Protein AF-A0A2K9ALR3-F1 (afdb_monomer_lite)

pLDDT: mean 82.79, std 13.97, range [36.41, 98.12]

Sequence (341 aa):
MILDNLVITRMIIHEVFQIPDNGVKKSPVLSNQLVPLNEKIQKELSTRIVDVIRKAIEIKKDDEIEGSYNHILEIKDLDDNQFIEKSKIIVSLLADAQNTRIIKDSAIFVMSGEVGFENQKFSCLIKAEFDNSFQPVTENDSNEIIGLEAVVSFLGKEQKLYKLVVFTPSNNAYKSYLFDSNLSFRNTASAAKYFYKDFLGSEFSNQGGVAIQNFNNLTQIFIDSMFDDYIDKIRYLSILLGYIRGTNNTLSIHDFSIQAFDNPETSQEYINFMLENDFFEESVPKDSEIASKIQIKPKLKFNSGISISGNINDISSNLISISKDDCITTLKIRGDIEVLK

Secondary structure (DSSP, 8-state):
-TTTT-EEEEEEEEEE-PPPTT--PPPPB---SPPP--HHHHHHHHHHHHHHHTT-EEEEE-TTS--SHHHHHHGGGS-HHHHHHHHHHHHHHHHHH---TTSPPEEEEEEEEEETTTTEEEEEEEEEEPPTT--PPPTTS-HHHHHHHHHHHHTSTT----EEEEEEEETTEEEEEEEEGGGGSSS-HHHHHIIIIIIT-EEES-HHHHHHHHHHHHHHHHHHHH-SSHHHHHHHHHHHHHHHHSS-SEE-HHHHHHHH-SSHHHHHHHHHHHHHTT--SS-EE--HHHHHH-----EEE-TTS-EEE--HHHHHTTTEEEEEETTEEEEEE-S------

Radius of gyration: 23.48 Å; chains: 1; bounding box: 61×49×66 Å

Foldseek 3Di:
DQFAPPFWDWKDKKKAAFQDPVRDGDDIGADPDTADDDPVLRVLVSVQCVVQLVVWFWKDAQPVADACQVLQFCLQVDDPNVNSVSVSVLVRLLSVLPRDNVDHMWMKMWTWWAGDPVRFIKIKIFTWHDDPPDDQDDPPDPSHVNSVVNSVRCSPPPTDRAKMWMWGDDDNRIIIIIDGPCLQDDAPPPVVCSVAPRHNNMDGPCPQLSLLNLQLRLQLVLLVVPDPDVLSSLQLNVLSLCVLQDPDQWDALQVSLVSRDPDPVSSVVSLVSCVNRVRDNDIGGHDNVSSVVDFDWDWDADPVRDIDIDTSVCVVDPQWDWDDDPNDIDIDGPDDDDDDD

Structure (mmCIF, N/CA/C/O backbone):
data_AF-A0A2K9ALR3-F1
#
_entry.id   AF-A0A2K9ALR3-F1
#
loop_
_atom_site.group_PDB
_atom_site.id
_atom_site.type_symbol
_atom_site.label_atom_id
_atom_site.label_alt_id
_atom_site.label_comp_id
_atom_site.label_asym_id
_atom_site.label_entity_id
_atom_site.label_seq_id
_atom_site.pdbx_PDB_ins_code
_atom_site.Cartn_x
_atom_site.Cartn_y
_atom_site.Cartn_z
_atom_site.occupancy
_atom_site.B_iso_or_equiv
_atom_site.auth_seq_id
_atom_site.auth_comp_id
_atom_site.auth_asym_id
_atom_site.auth_atom_id
_atom_site.pdbx_PDB_model_num
ATOM 1 N N . MET A 1 1 ? 8.732 -10.185 14.181 1.00 58.44 1 MET A N 1
ATOM 2 C CA . MET A 1 1 ? 7.893 -9.767 13.036 1.00 58.44 1 MET A CA 1
ATOM 3 C C . MET A 1 1 ? 6.918 -8.700 13.528 1.00 58.44 1 MET A C 1
ATOM 5 O O . MET A 1 1 ? 6.631 -8.680 14.715 1.00 58.44 1 MET A O 1
ATOM 9 N N . ILE A 1 2 ? 6.434 -7.804 12.660 1.00 68.19 2 ILE A N 1
ATOM 10 C CA . ILE A 1 2 ? 5.616 -6.630 13.051 1.00 68.19 2 ILE A CA 1
ATOM 11 C C . ILE A 1 2 ? 4.328 -7.019 13.815 1.00 68.19 2 ILE A C 1
ATOM 13 O O . ILE A 1 2 ? 3.886 -6.268 14.675 1.00 68.19 2 ILE A O 1
ATOM 17 N N . LEU A 1 3 ? 3.753 -8.197 13.533 1.00 80.25 3 LEU A N 1
ATOM 18 C CA . LEU A 1 3 ? 2.502 -8.699 14.124 1.00 80.25 3 LEU A CA 1
ATOM 19 C C . LEU A 1 3 ? 2.626 -10.164 14.586 1.00 80.25 3 LEU A C 1
ATOM 21 O O . LEU A 1 3 ? 1.785 -10.999 14.253 1.00 80.25 3 LEU A O 1
ATOM 25 N N . ASP A 1 4 ? 3.698 -10.511 15.301 1.00 83.19 4 ASP A N 1
ATOM 26 C CA . ASP A 1 4 ? 3.793 -11.848 15.912 1.00 83.19 4 ASP A CA 1
ATOM 27 C C . ASP A 1 4 ? 2.709 -12.030 16.986 1.00 83.19 4 ASP A C 1
ATOM 29 O O . ASP A 1 4 ? 2.398 -11.088 17.708 1.00 83.19 4 ASP A O 1
ATOM 33 N N . ASN A 1 5 ? 2.148 -13.239 17.109 1.00 87.81 5 ASN A N 1
ATOM 34 C CA . ASN A 1 5 ? 1.112 -13.586 18.099 1.00 87.81 5 ASN A CA 1
ATOM 35 C C . ASN A 1 5 ? -0.112 -12.644 18.100 1.00 87.81 5 ASN A C 1
ATOM 37 O O . ASN A 1 5 ? -0.618 -12.276 19.154 1.00 87.81 5 ASN A O 1
ATOM 41 N N . LEU A 1 6 ? -0.583 -12.246 16.915 1.00 91.69 6 LEU A N 1
ATOM 42 C CA . LEU A 1 6 ? -1.734 -11.358 16.746 1.00 91.69 6 LEU A CA 1
ATOM 43 C C . LEU A 1 6 ? -3.043 -11.965 17.286 1.00 91.69 6 LEU A C 1
ATOM 45 O O . LEU A 1 6 ? -3.541 -12.964 16.754 1.00 91.69 6 LEU A O 1
ATOM 49 N N . VAL A 1 7 ? -3.643 -11.289 18.268 1.00 93.12 7 VAL A N 1
ATOM 50 C CA . VAL A 1 7 ? -4.947 -11.616 18.858 1.00 93.12 7 VAL A CA 1
ATOM 51 C C . VAL A 1 7 ? -5.876 -10.409 18.742 1.00 93.12 7 VAL A C 1
ATOM 53 O O . VAL A 1 7 ? -5.714 -9.419 19.442 1.00 93.12 7 VAL A O 1
ATOM 56 N N . ILE A 1 8 ? -6.887 -10.493 17.882 1.00 94.25 8 ILE A N 1
ATOM 57 C CA . ILE A 1 8 ? -7.990 -9.529 17.808 1.00 94.25 8 ILE A CA 1
ATOM 58 C C . ILE A 1 8 ? -8.922 -9.768 19.007 1.00 94.25 8 ILE A C 1
ATOM 60 O O . ILE A 1 8 ? -9.346 -10.898 19.239 1.00 94.25 8 ILE A O 1
ATOM 64 N N . THR A 1 9 ? -9.224 -8.731 19.785 1.00 94.44 9 THR A N 1
ATOM 65 C CA . THR A 1 9 ? -10.131 -8.835 20.944 1.00 94.44 9 THR A CA 1
ATOM 66 C C . THR A 1 9 ? -11.485 -8.204 20.665 1.00 94.44 9 THR A C 1
ATOM 68 O O . THR A 1 9 ? -12.494 -8.654 21.200 1.00 94.44 9 THR A O 1
ATOM 71 N N . ARG A 1 10 ? -11.522 -7.174 19.812 1.00 95.31 10 ARG A N 1
ATOM 72 C CA . ARG A 1 10 ? -12.746 -6.459 19.445 1.00 95.31 10 ARG A CA 1
ATOM 73 C C . ARG A 1 10 ? -12.747 -6.140 17.968 1.00 95.31 10 ARG A C 1
ATOM 75 O O . ARG A 1 10 ? -11.732 -5.711 17.418 1.00 95.31 10 ARG A O 1
ATOM 82 N N . MET A 1 11 ? -13.911 -6.305 17.358 1.00 93.44 11 MET A N 1
ATOM 83 C CA . MET A 1 11 ? -14.156 -5.984 15.964 1.00 93.44 11 MET A CA 1
ATOM 84 C C . MET A 1 11 ? -15.561 -5.421 15.811 1.00 93.44 11 MET A C 1
ATOM 86 O O . MET A 1 11 ? -16.503 -5.928 16.413 1.00 93.44 11 MET A O 1
ATOM 90 N N . ILE A 1 12 ? -15.700 -4.407 14.971 1.00 91.88 12 ILE A N 1
ATOM 91 C CA . ILE A 1 12 ? -16.983 -3.897 14.499 1.00 91.88 12 ILE A CA 1
ATOM 92 C C . ILE A 1 12 ? -16.912 -3.702 12.989 1.00 91.88 12 ILE A C 1
ATOM 94 O O . ILE A 1 12 ? -15.840 -3.438 12.438 1.00 91.88 12 ILE A O 1
ATOM 98 N N . ILE A 1 13 ? -18.051 -3.880 12.327 1.00 89.56 13 ILE A N 1
ATOM 99 C CA . ILE A 1 13 ? -18.169 -3.767 10.877 1.00 89.56 13 ILE A CA 1
ATOM 100 C C . ILE A 1 13 ? -19.195 -2.688 10.561 1.00 89.56 13 ILE A C 1
ATOM 102 O O . ILE A 1 13 ? -20.290 -2.677 11.118 1.00 89.56 13 ILE A O 1
ATOM 106 N N . HIS A 1 14 ? -18.814 -1.783 9.670 1.00 90.06 14 HIS A N 1
ATOM 107 C CA . HIS A 1 14 ? -19.673 -0.749 9.103 1.00 90.06 14 HIS A CA 1
ATOM 108 C C . HIS A 1 14 ? -19.680 -0.877 7.584 1.00 90.06 14 HIS A C 1
ATOM 110 O O . HIS A 1 14 ? -18.836 -1.572 7.015 1.00 90.06 14 HIS A O 1
ATOM 116 N N . GLU A 1 15 ? -20.575 -0.156 6.921 1.00 86.50 15 GLU A N 1
ATOM 117 C CA . GLU A 1 15 ? -20.639 -0.147 5.461 1.00 86.50 15 GLU A CA 1
ATOM 118 C C . GLU A 1 15 ? -20.574 1.272 4.918 1.00 86.50 15 GLU A C 1
ATOM 120 O O . GLU A 1 15 ? -21.218 2.191 5.430 1.00 86.50 15 GLU A O 1
ATOM 125 N N . VAL A 1 16 ? -19.804 1.432 3.847 1.00 87.75 16 VAL A N 1
ATOM 126 C CA . VAL A 1 16 ? -19.740 2.656 3.046 1.00 87.75 16 VAL A CA 1
ATOM 127 C C . VAL A 1 16 ? -20.144 2.330 1.614 1.00 87.75 16 VAL A C 1
ATOM 129 O O . VAL A 1 16 ? -19.854 1.242 1.115 1.00 87.75 16 VAL A O 1
ATOM 132 N N . PHE A 1 17 ? -20.799 3.278 0.949 1.00 85.62 17 PHE A N 1
ATOM 133 C CA . PHE A 1 17 ? -21.388 3.064 -0.371 1.00 85.62 17 PHE A CA 1
ATOM 134 C C . PHE A 1 17 ? -20.665 3.849 -1.463 1.00 85.62 17 PHE A C 1
ATOM 136 O O . PHE A 1 17 ? -20.157 4.952 -1.241 1.00 85.62 17 PHE A O 1
ATOM 143 N N . GLN A 1 18 ? -20.671 3.290 -2.666 1.00 86.56 18 GLN A N 1
ATOM 144 C CA . GLN A 1 18 ? -20.302 3.966 -3.894 1.00 86.56 18 GLN A CA 1
ATOM 145 C C . GLN A 1 18 ? -21.192 5.191 -4.108 1.00 86.56 18 GLN A C 1
ATOM 147 O O . GLN A 1 18 ? -22.398 5.171 -3.848 1.00 86.56 18 GLN A O 1
ATOM 152 N N . ILE A 1 19 ? -20.596 6.276 -4.610 1.00 84.88 19 ILE A N 1
ATOM 153 C CA . ILE A 1 19 ? -21.363 7.460 -5.001 1.00 84.88 19 ILE A CA 1
ATOM 154 C C . ILE A 1 19 ? -22.193 7.099 -6.246 1.00 84.88 19 ILE A C 1
ATOM 156 O O . ILE A 1 19 ? -21.591 6.779 -7.276 1.00 84.88 19 ILE A O 1
ATOM 160 N N . PRO A 1 20 ? -23.537 7.175 -6.196 1.00 81.31 20 PRO A N 1
ATOM 161 C CA . PRO A 1 20 ? -24.394 6.845 -7.331 1.00 81.31 20 PRO A CA 1
ATOM 162 C C . PRO A 1 20 ? -24.231 7.829 -8.500 1.00 81.31 20 PRO A C 1
ATOM 164 O O . PRO A 1 20 ? -23.662 8.915 -8.361 1.00 81.31 20 PRO A O 1
ATOM 167 N N . ASP A 1 21 ? -24.815 7.499 -9.655 1.00 81.75 21 ASP A N 1
ATOM 168 C CA . ASP A 1 21 ? -24.735 8.322 -10.875 1.00 81.75 21 ASP A CA 1
ATOM 169 C C . ASP A 1 21 ? -25.288 9.746 -10.712 1.00 81.75 21 ASP A C 1
ATOM 171 O O . ASP A 1 21 ? -24.847 10.678 -11.394 1.00 81.75 21 ASP A O 1
ATOM 175 N N . ASN A 1 22 ? -26.215 9.936 -9.772 1.00 83.12 22 ASN A N 1
ATOM 176 C CA . ASN A 1 22 ? -26.763 11.244 -9.419 1.00 83.12 22 ASN A CA 1
ATOM 177 C C . ASN A 1 22 ? -25.784 12.120 -8.608 1.00 83.12 22 ASN A C 1
ATOM 179 O O . ASN A 1 22 ? -26.071 13.290 -8.376 1.00 83.12 22 ASN A O 1
ATOM 183 N N . GLY A 1 23 ? -24.636 11.577 -8.185 1.00 80.38 23 GLY A N 1
ATOM 184 C CA . GLY A 1 23 ? -23.609 12.274 -7.412 1.00 80.38 23 GLY A CA 1
ATOM 185 C C . GLY A 1 23 ? -23.937 12.488 -5.931 1.00 80.38 23 GLY A C 1
ATOM 186 O O . GLY A 1 23 ? -23.128 13.086 -5.226 1.00 80.38 23 GLY A O 1
ATOM 187 N N . VAL A 1 24 ? -25.087 12.019 -5.443 1.00 84.12 24 VAL A N 1
ATOM 188 C CA . VAL A 1 24 ? -25.524 12.227 -4.057 1.00 84.12 24 VAL A CA 1
ATOM 189 C C . VAL A 1 24 ? -24.937 11.136 -3.168 1.00 84.12 24 VAL A C 1
ATOM 191 O O . VAL A 1 24 ? -25.301 9.969 -3.294 1.00 84.12 24 VAL A O 1
ATOM 194 N N . LYS A 1 25 ? -24.039 11.508 -2.249 1.00 85.00 25 LYS A N 1
ATOM 195 C CA . LYS A 1 25 ? -23.452 10.565 -1.286 1.00 85.00 25 LYS A CA 1
ATOM 196 C C . LYS A 1 25 ? -24.545 9.921 -0.426 1.00 85.00 25 LYS A C 1
ATOM 198 O O . LYS A 1 25 ? -25.390 10.616 0.135 1.00 85.00 25 LYS A O 1
ATOM 203 N N . LYS A 1 26 ? -24.501 8.594 -0.300 1.00 84.94 26 LYS A N 1
ATOM 204 C CA . LYS A 1 26 ? -25.341 7.836 0.632 1.00 84.94 26 LYS A CA 1
ATOM 205 C C . LYS A 1 26 ? -24.638 7.764 1.988 1.00 84.94 26 LYS A C 1
ATOM 207 O O . LYS A 1 26 ? -23.440 7.492 2.042 1.00 84.94 26 LYS A O 1
ATOM 212 N N . SER A 1 27 ? -25.376 8.002 3.071 1.00 86.25 27 SER A N 1
ATOM 213 C CA . SER A 1 27 ? -24.843 7.865 4.430 1.00 86.25 27 SER A CA 1
ATOM 214 C C . SER A 1 27 ? -24.374 6.429 4.698 1.00 86.25 27 SER A C 1
ATOM 216 O O . SER A 1 27 ? -25.022 5.491 4.223 1.00 86.25 27 SER A O 1
ATOM 218 N N . PRO A 1 28 ? -23.275 6.242 5.450 1.00 89.69 28 PRO A N 1
ATOM 219 C CA . PRO A 1 28 ? -22.798 4.913 5.813 1.00 89.69 28 PRO A CA 1
ATOM 220 C C . PRO A 1 28 ? -23.796 4.183 6.721 1.00 89.69 28 PRO A C 1
ATOM 222 O O . PRO A 1 28 ? -24.519 4.815 7.495 1.00 89.69 28 PRO A O 1
ATOM 225 N N . VAL A 1 29 ? -23.801 2.848 6.670 1.00 87.75 29 VAL A N 1
ATOM 226 C CA . VAL A 1 29 ? -24.498 2.024 7.671 1.00 87.75 29 VAL A CA 1
ATOM 227 C C . VAL A 1 29 ? -23.560 1.826 8.851 1.00 87.75 29 VAL A C 1
ATOM 229 O O . VAL A 1 29 ? -22.460 1.285 8.720 1.00 87.75 29 VAL A O 1
ATOM 232 N N . LEU A 1 30 ? -23.995 2.295 10.017 1.00 89.06 30 LEU A N 1
ATOM 233 C CA . LEU A 1 30 ? -23.191 2.311 11.229 1.00 89.06 30 LEU A CA 1
ATOM 234 C C . LEU A 1 30 ? -23.692 1.266 12.230 1.00 89.06 30 LEU A C 1
ATOM 236 O O . LEU A 1 30 ? -24.775 1.417 12.794 1.00 89.06 30 LEU A O 1
ATOM 240 N N . SER A 1 31 ? -22.886 0.231 12.484 1.00 87.56 31 SER A N 1
ATOM 241 C CA . SER A 1 31 ? -23.205 -0.774 13.500 1.00 87.56 31 SER A CA 1
ATOM 242 C C . SER A 1 31 ? -23.134 -0.203 14.923 1.00 87.56 31 SER A C 1
ATOM 244 O O . SER A 1 31 ? -22.395 0.741 15.216 1.00 87.56 31 SER A O 1
ATOM 246 N N . ASN A 1 32 ? -23.913 -0.816 15.814 1.00 88.44 32 ASN A N 1
ATOM 247 C CA . ASN A 1 32 ? -23.904 -0.583 17.260 1.00 88.44 32 ASN A CA 1
ATOM 248 C C . ASN A 1 32 ? -23.478 -1.835 18.044 1.00 88.44 32 ASN A C 1
ATOM 250 O O . ASN A 1 32 ? -23.648 -1.884 19.259 1.00 88.44 32 ASN A O 1
ATOM 254 N N . GLN A 1 33 ? -23.001 -2.876 17.359 1.00 86.50 33 GLN A N 1
ATOM 255 C CA . GLN A 1 33 ? -22.688 -4.166 17.965 1.00 86.50 33 GLN A CA 1
ATOM 256 C C . GLN A 1 33 ? -21.306 -4.650 17.541 1.00 86.50 33 GLN A C 1
ATOM 258 O O . GLN A 1 33 ? -20.942 -4.590 16.364 1.00 86.50 33 GLN A O 1
ATOM 263 N N . LEU A 1 34 ? -20.552 -5.148 18.522 1.00 90.12 34 LEU A N 1
ATOM 264 C CA . LEU A 1 34 ? -19.297 -5.846 18.281 1.00 90.12 34 LEU A CA 1
ATOM 265 C C . LEU A 1 34 ? -19.576 -7.220 17.671 1.00 90.12 34 LEU A C 1
ATOM 267 O O . LEU A 1 34 ? -20.537 -7.897 18.035 1.00 90.12 34 LEU A O 1
ATOM 271 N N . VAL A 1 35 ? -18.706 -7.643 16.762 1.00 86.25 35 VAL A N 1
ATOM 272 C CA . VAL A 1 35 ? -18.787 -8.956 16.129 1.00 86.25 35 VAL A CA 1
ATOM 273 C C . VAL A 1 35 ? -18.197 -10.010 17.072 1.00 86.25 35 VAL A C 1
ATOM 275 O O . VAL A 1 35 ? -17.054 -9.846 17.510 1.00 86.25 35 VAL A O 1
ATOM 278 N N . PRO A 1 36 ? -18.915 -11.109 17.368 1.00 84.25 36 PRO A N 1
ATOM 279 C CA . PRO A 1 36 ? -18.367 -12.200 18.163 1.00 84.25 36 PRO A CA 1
ATOM 280 C C . PRO A 1 36 ? -17.227 -12.906 17.412 1.00 84.25 36 PRO A C 1
ATOM 282 O O . PRO A 1 36 ? -17.400 -13.418 16.304 1.00 84.25 36 PRO A O 1
ATOM 285 N N . LEU A 1 37 ? -16.046 -12.954 18.032 1.00 84.62 37 LEU A N 1
ATOM 286 C CA . LEU A 1 37 ? -14.842 -13.561 17.463 1.00 84.62 37 LEU A CA 1
ATOM 287 C C . LEU A 1 37 ? -14.703 -15.010 17.941 1.00 84.62 37 LEU A C 1
ATOM 289 O O . LEU A 1 37 ? -14.332 -15.267 19.084 1.00 84.62 37 LEU A O 1
ATOM 293 N N . ASN A 1 38 ? -14.992 -15.972 17.063 1.00 83.81 38 ASN A N 1
ATOM 294 C CA . ASN A 1 38 ? -14.661 -17.379 17.307 1.00 83.81 38 ASN A CA 1
ATOM 295 C C . ASN A 1 38 ? -13.247 -17.715 16.796 1.00 83.81 38 ASN A C 1
ATOM 297 O O . ASN A 1 38 ? -12.653 -16.964 16.021 1.00 83.81 38 ASN A O 1
ATOM 301 N N . GLU A 1 39 ? -12.715 -18.876 17.190 1.00 85.19 39 GLU A N 1
ATOM 302 C CA . GLU A 1 39 ? -11.351 -19.301 16.832 1.00 85.19 39 GLU A CA 1
ATOM 303 C C . GLU A 1 39 ? -11.088 -19.322 15.319 1.00 85.19 39 GLU A C 1
ATOM 305 O O . GLU A 1 39 ? -9.985 -19.004 14.869 1.00 85.19 39 GLU A O 1
ATOM 310 N N . LYS A 1 40 ? -12.100 -19.676 14.518 1.00 82.19 40 LYS A N 1
ATOM 311 C CA . LYS A 1 40 ? -11.978 -19.721 13.058 1.00 82.19 40 LYS A CA 1
ATOM 312 C C . LYS A 1 40 ? -11.812 -18.314 12.482 1.00 82.19 40 LYS A C 1
ATOM 314 O O . LYS A 1 40 ? -10.862 -18.076 11.742 1.00 82.19 40 LYS A O 1
ATOM 319 N N . ILE A 1 41 ? -12.703 -17.392 12.850 1.00 80.81 41 ILE A N 1
ATOM 320 C CA . ILE A 1 41 ? -12.674 -15.988 12.409 1.00 80.81 41 ILE A CA 1
ATOM 321 C C . ILE A 1 41 ? -11.349 -15.342 12.808 1.00 80.81 41 ILE A C 1
ATOM 323 O O . ILE A 1 41 ? -10.676 -14.739 11.973 1.00 80.81 41 ILE A O 1
ATOM 327 N N . GLN A 1 42 ? -10.947 -15.544 14.064 1.00 86.50 42 GLN A N 1
ATOM 328 C CA . GLN A 1 42 ? -9.686 -15.060 14.607 1.00 86.50 42 GLN A CA 1
ATOM 329 C C . GLN A 1 42 ? -8.499 -15.503 13.751 1.00 86.50 42 GLN A C 1
ATOM 331 O O . GLN A 1 42 ? -7.690 -14.689 13.310 1.00 86.50 42 GLN A O 1
ATOM 336 N N . LYS A 1 43 ? -8.407 -16.808 13.482 1.00 85.12 43 LYS A N 1
ATOM 337 C CA . LYS A 1 43 ? -7.300 -17.391 12.727 1.00 85.12 43 LYS A CA 1
ATOM 338 C C . LYS A 1 43 ? -7.242 -16.861 11.297 1.00 85.12 43 LYS A C 1
ATOM 340 O O . LYS A 1 43 ? -6.154 -16.541 10.814 1.00 85.12 43 LYS A O 1
ATOM 345 N N . GLU A 1 44 ? -8.378 -16.792 10.610 1.00 82.69 44 GLU A N 1
ATOM 346 C CA . GLU A 1 44 ? -8.419 -16.381 9.206 1.00 82.69 44 GLU A CA 1
ATOM 347 C C . GLU A 1 44 ? -8.109 -14.881 9.043 1.00 82.69 44 GLU A C 1
ATOM 349 O O . GLU A 1 44 ? -7.287 -14.522 8.194 1.00 82.69 44 GLU A O 1
ATOM 354 N N . LEU A 1 45 ? -8.658 -14.014 9.905 1.00 85.25 45 LEU A N 1
ATOM 355 C CA . LEU A 1 45 ? -8.330 -12.583 9.918 1.00 85.25 45 LEU A CA 1
ATOM 356 C C . LEU A 1 45 ? -6.860 -12.342 10.267 1.00 85.25 45 LEU A C 1
ATOM 358 O O . LEU A 1 45 ? -6.172 -11.631 9.530 1.00 85.25 45 LEU A O 1
ATOM 362 N N . SER A 1 46 ? -6.351 -12.971 11.333 1.00 88.31 46 SER A N 1
ATOM 363 C CA . SER A 1 46 ? -4.952 -12.807 11.736 1.00 88.31 46 SER A CA 1
ATOM 364 C C . SER A 1 46 ? -3.990 -13.250 10.634 1.00 88.31 46 SER A C 1
ATOM 366 O O . SER A 1 46 ? -3.049 -12.525 10.320 1.00 88.31 46 SER A O 1
ATOM 368 N N . THR A 1 47 ? -4.253 -14.393 9.987 1.00 85.69 47 THR A N 1
ATOM 369 C CA . THR A 1 47 ? -3.431 -14.884 8.863 1.00 85.69 47 THR A CA 1
ATOM 370 C C . THR A 1 47 ? -3.384 -13.855 7.736 1.00 85.69 47 THR A C 1
ATOM 372 O O . THR A 1 47 ? -2.313 -13.479 7.266 1.00 85.69 47 THR A O 1
ATOM 375 N N . ARG A 1 48 ? -4.547 -13.328 7.346 1.00 83.56 48 ARG A N 1
ATOM 376 C CA . ARG A 1 48 ? -4.662 -12.390 6.231 1.00 83.56 48 ARG A CA 1
ATOM 377 C C . ARG A 1 48 ? -4.006 -11.039 6.516 1.00 83.56 48 ARG A C 1
ATOM 379 O O . ARG A 1 48 ? -3.348 -10.490 5.635 1.00 83.56 48 ARG A O 1
ATOM 386 N N . ILE A 1 49 ? -4.139 -10.517 7.737 1.00 87.88 49 ILE A N 1
ATOM 387 C CA . ILE A 1 49 ? -3.461 -9.283 8.160 1.00 87.88 49 ILE A CA 1
ATOM 388 C C . ILE A 1 49 ? -1.938 -9.487 8.132 1.00 87.88 49 ILE A C 1
ATOM 390 O O . ILE A 1 49 ? -1.219 -8.663 7.567 1.00 87.88 49 ILE A O 1
ATOM 394 N N . VAL A 1 50 ? -1.439 -10.600 8.682 1.00 87.75 50 VAL A N 1
ATOM 395 C CA . VAL A 1 50 ? -0.001 -10.925 8.729 1.00 87.75 50 VAL A CA 1
ATOM 396 C C . VAL A 1 50 ? 0.595 -11.146 7.333 1.00 87.75 50 VAL A C 1
ATOM 398 O O . VAL A 1 50 ? 1.746 -10.778 7.090 1.00 87.75 50 VAL A O 1
ATOM 401 N N . ASP A 1 51 ? -0.159 -11.714 6.395 1.00 84.00 51 ASP A N 1
ATOM 402 C CA . ASP A 1 51 ? 0.302 -11.891 5.015 1.00 84.00 51 ASP A CA 1
ATOM 403 C C . ASP A 1 51 ? 0.432 -10.554 4.279 1.00 84.00 51 ASP A C 1
ATOM 405 O O . ASP A 1 51 ? 1.378 -10.333 3.515 1.00 84.00 51 ASP A O 1
ATOM 409 N N . VAL A 1 52 ? -0.511 -9.646 4.524 1.00 82.31 52 VAL A N 1
ATOM 410 C CA . VAL A 1 52 ? -0.581 -8.352 3.848 1.00 82.31 52 VAL A CA 1
ATOM 411 C C . VAL A 1 52 ? 0.400 -7.338 4.439 1.00 82.31 52 VAL A C 1
ATOM 413 O O . VAL A 1 52 ? 1.044 -6.614 3.677 1.00 82.31 52 VAL A O 1
ATOM 416 N N . ILE A 1 53 ? 0.598 -7.320 5.763 1.00 83.81 53 ILE A N 1
ATOM 417 C CA . ILE A 1 53 ? 1.478 -6.347 6.437 1.00 83.81 53 ILE A CA 1
ATOM 418 C C . ILE A 1 53 ? 2.927 -6.414 5.935 1.00 83.81 53 ILE A C 1
ATOM 420 O O . ILE A 1 53 ? 3.635 -5.414 5.938 1.00 83.81 53 ILE A O 1
ATOM 424 N N . ARG A 1 54 ? 3.372 -7.575 5.430 1.00 80.31 54 ARG A N 1
ATOM 425 C CA . ARG A 1 54 ? 4.708 -7.754 4.828 1.00 80.31 54 ARG A CA 1
ATOM 426 C C . ARG A 1 54 ? 4.939 -6.877 3.594 1.00 80.31 54 ARG A C 1
ATOM 428 O O . ARG A 1 54 ? 6.085 -6.663 3.214 1.00 80.31 54 ARG A O 1
ATOM 435 N N . LYS A 1 55 ? 3.860 -6.439 2.943 1.00 77.94 55 LYS A N 1
ATOM 436 C CA . LYS A 1 55 ? 3.860 -5.570 1.759 1.00 77.94 55 LYS A CA 1
ATOM 437 C C . LYS A 1 55 ? 3.438 -4.138 2.099 1.00 77.94 55 LYS A C 1
ATOM 439 O O . LYS A 1 55 ? 3.302 -3.326 1.191 1.00 77.94 55 LYS A O 1
ATOM 444 N N . ALA A 1 56 ? 3.162 -3.856 3.370 1.00 82.19 56 ALA A N 1
ATOM 445 C CA . ALA A 1 56 ? 2.754 -2.538 3.813 1.00 82.19 56 ALA A CA 1
ATOM 446 C C . ALA A 1 56 ? 3.954 -1.585 3.870 1.00 82.19 56 ALA A C 1
ATOM 448 O O . ALA A 1 56 ? 5.098 -1.996 4.068 1.00 82.19 56 ALA A O 1
ATOM 449 N N . ILE A 1 57 ? 3.665 -0.302 3.712 1.00 82.31 57 ILE A N 1
ATOM 450 C CA . ILE A 1 57 ? 4.621 0.797 3.761 1.00 82.31 57 ILE A CA 1
ATOM 451 C C . ILE A 1 57 ? 4.425 1.525 5.090 1.00 82.31 57 ILE A C 1
ATOM 453 O O . ILE A 1 57 ? 3.292 1.737 5.519 1.00 82.31 57 ILE A O 1
ATOM 457 N N . GLU A 1 58 ? 5.518 1.900 5.750 1.00 86.75 58 GLU A N 1
ATOM 458 C CA . GLU A 1 58 ? 5.454 2.701 6.975 1.00 86.75 58 GLU A CA 1
ATOM 459 C C . GLU A 1 58 ? 4.956 4.119 6.652 1.00 86.75 58 GLU A C 1
ATOM 461 O O . GLU A 1 58 ? 5.491 4.799 5.769 1.00 86.75 58 GLU A O 1
ATOM 466 N N . ILE A 1 59 ? 3.929 4.554 7.375 1.00 89.56 59 ILE A N 1
ATOM 467 C CA . ILE A 1 59 ? 3.366 5.903 7.300 1.00 89.56 59 ILE A CA 1
ATOM 468 C C . ILE A 1 59 ? 3.563 6.612 8.642 1.00 89.56 59 ILE A C 1
ATOM 470 O O . ILE A 1 59 ? 3.947 6.005 9.643 1.00 89.56 59 ILE A O 1
ATOM 474 N N . LYS A 1 60 ? 3.340 7.919 8.654 1.00 91.56 60 LYS A N 1
ATOM 475 C CA . LYS A 1 60 ? 3.316 8.757 9.852 1.00 91.56 60 LYS A CA 1
ATOM 476 C C . LYS A 1 60 ? 2.206 9.784 9.709 1.00 91.56 60 LYS A C 1
ATOM 478 O O . LYS A 1 60 ? 1.726 10.035 8.605 1.00 91.56 60 LYS A O 1
ATOM 483 N N . LYS A 1 61 ? 1.787 10.356 10.832 1.00 93.44 61 LYS A N 1
ATOM 484 C CA . LYS A 1 61 ? 0.807 11.439 10.831 1.00 93.44 61 LYS A CA 1
ATOM 485 C C . LYS A 1 61 ? 1.351 12.624 10.024 1.00 93.44 61 LYS A C 1
ATOM 487 O O . LYS A 1 61 ? 2.513 12.987 10.196 1.00 93.44 61 LYS A O 1
ATOM 492 N N . ASP A 1 62 ? 0.506 13.191 9.176 1.00 90.81 62 ASP A N 1
ATOM 493 C CA . ASP A 1 62 ? 0.723 14.499 8.568 1.00 90.81 62 ASP A CA 1
ATOM 494 C C . ASP A 1 62 ? 0.152 15.546 9.537 1.00 90.81 62 ASP A C 1
ATOM 496 O O . ASP A 1 62 ? -1.034 15.520 9.866 1.00 90.81 62 ASP A O 1
ATOM 500 N N . ASP A 1 63 ? 1.004 16.415 10.079 1.00 89.06 63 ASP A N 1
ATOM 501 C CA . ASP A 1 63 ? 0.583 17.407 11.074 1.00 89.06 63 ASP A CA 1
ATOM 502 C C . ASP A 1 63 ? -0.202 18.578 10.468 1.00 89.06 63 ASP A C 1
ATOM 504 O O . ASP A 1 63 ? -0.825 19.335 11.214 1.00 89.06 63 ASP A O 1
ATOM 508 N N . GLU A 1 64 ? -0.220 18.709 9.139 1.00 89.06 64 GLU A N 1
ATOM 509 C CA . GLU A 1 64 ? -0.960 19.755 8.429 1.00 89.06 64 GLU A CA 1
ATOM 510 C C . GLU A 1 64 ? -2.392 19.330 8.072 1.00 89.06 64 GLU A C 1
ATOM 512 O O . GLU A 1 64 ? -3.207 20.171 7.684 1.00 89.06 64 GLU A O 1
ATOM 517 N N . ILE A 1 65 ? -2.715 18.038 8.201 1.00 86.75 65 ILE A N 1
ATOM 518 C CA . ILE A 1 65 ? -3.994 17.469 7.768 1.00 86.75 65 ILE A CA 1
ATOM 519 C C . ILE A 1 65 ? -4.689 16.778 8.934 1.00 86.75 65 ILE A C 1
ATOM 521 O O . ILE A 1 65 ? -4.225 15.773 9.474 1.00 86.75 65 ILE A O 1
ATOM 525 N N . GLU A 1 66 ? -5.864 17.289 9.291 1.00 88.25 66 GLU A N 1
ATOM 526 C CA . GLU A 1 66 ? -6.758 16.588 10.204 1.00 88.25 66 GLU A CA 1
ATOM 527 C C . GLU A 1 66 ? -7.412 15.405 9.483 1.00 88.25 66 GLU A C 1
ATOM 529 O O . GLU A 1 66 ? -8.109 15.568 8.484 1.00 88.25 66 GLU A O 1
ATOM 534 N N . GLY A 1 67 ? -7.189 14.203 10.011 1.00 92.38 67 GLY A N 1
ATOM 535 C CA . GLY A 1 67 ? -7.759 12.964 9.498 1.00 92.38 67 GLY A CA 1
ATOM 536 C C . GLY A 1 67 ? -7.985 11.937 10.606 1.00 92.38 67 GLY A C 1
ATOM 537 O O . GLY A 1 67 ? -7.861 12.210 11.801 1.00 92.38 67 GLY A O 1
ATOM 538 N N . SER A 1 68 ? -8.325 10.716 10.213 1.00 96.38 68 SER A N 1
ATOM 539 C CA . SER A 1 68 ? -8.688 9.631 11.130 1.00 96.38 68 SER A CA 1
ATOM 540 C C . SER A 1 68 ? -7.503 8.951 11.831 1.00 96.38 68 SER A C 1
ATOM 542 O O . SER A 1 68 ? -7.739 8.115 12.705 1.00 96.38 68 SER A O 1
ATOM 544 N N . TYR A 1 69 ? -6.249 9.304 11.515 1.00 96.38 69 TYR A N 1
ATOM 545 C CA . TYR A 1 69 ? -5.038 8.662 12.052 1.00 96.38 69 TYR A CA 1
ATOM 546 C C . TYR A 1 69 ? -5.068 8.523 13.580 1.00 96.38 69 TYR A C 1
ATOM 548 O O . TYR A 1 69 ? -4.920 7.421 14.111 1.00 96.38 69 TYR A O 1
ATOM 556 N N . ASN A 1 70 ? -5.329 9.623 14.294 1.00 95.56 70 ASN A N 1
ATOM 557 C CA . ASN A 1 70 ? -5.391 9.612 15.758 1.00 95.56 70 ASN A CA 1
ATOM 558 C C . ASN A 1 70 ? -6.601 8.825 16.274 1.00 95.56 70 ASN A C 1
ATOM 560 O O . ASN A 1 70 ? -6.470 8.058 17.222 1.00 95.56 70 ASN A O 1
ATOM 564 N N . HIS A 1 71 ? -7.759 8.937 15.619 1.00 97.00 71 HIS A N 1
ATOM 565 C CA . HIS A 1 71 ? -8.950 8.185 16.013 1.00 97.00 71 HIS A CA 1
ATOM 566 C C . HIS A 1 71 ? -8.741 6.670 15.922 1.00 97.00 71 HIS A C 1
ATOM 568 O O . HIS A 1 71 ? -9.151 5.944 16.828 1.00 97.00 71 HIS A O 1
ATOM 574 N N . ILE A 1 72 ? -8.078 6.194 14.864 1.00 97.12 72 ILE A N 1
ATOM 575 C CA . ILE A 1 72 ? -7.759 4.772 14.701 1.00 97.12 72 ILE A CA 1
ATOM 576 C C . ILE A 1 72 ? -6.701 4.350 15.725 1.00 97.12 72 ILE A C 1
ATOM 578 O O . ILE A 1 72 ? -6.832 3.289 16.335 1.00 97.12 72 ILE A O 1
ATOM 582 N N . LEU A 1 73 ? -5.669 5.165 15.960 1.00 95.62 73 LEU A N 1
ATOM 583 C CA . LEU A 1 73 ? -4.638 4.866 16.955 1.00 95.62 73 LEU A CA 1
ATOM 584 C C . LEU A 1 73 ? -5.219 4.746 18.374 1.00 95.62 73 LEU A C 1
ATOM 586 O O . LEU A 1 73 ? -4.854 3.834 19.114 1.00 95.62 73 LEU A O 1
ATOM 590 N N . GLU A 1 74 ? -6.115 5.647 18.768 1.00 95.56 74 GLU A N 1
ATOM 591 C CA . GLU A 1 74 ? -6.690 5.718 20.118 1.00 95.56 74 GLU A CA 1
ATOM 592 C C . GLU A 1 74 ? -7.651 4.566 20.434 1.00 95.56 74 GLU A C 1
ATOM 594 O O . GLU A 1 74 ? -7.808 4.204 21.598 1.00 95.56 74 GLU A O 1
ATOM 599 N N . ILE A 1 75 ? -8.276 3.953 19.421 1.00 96.06 75 ILE A N 1
ATOM 600 C CA . ILE A 1 75 ? -9.404 3.033 19.631 1.00 96.06 75 ILE A CA 1
ATOM 601 C C . ILE A 1 75 ? -9.061 1.807 20.496 1.00 96.06 75 ILE A C 1
ATOM 603 O O . ILE A 1 75 ? -9.909 1.273 21.210 1.00 96.06 75 ILE A O 1
ATOM 607 N N . LYS A 1 76 ? -7.796 1.377 20.481 1.00 94.62 76 LYS A N 1
ATOM 608 C CA . LYS A 1 76 ? -7.291 0.256 21.290 1.00 94.62 76 LYS A CA 1
ATOM 609 C C . LYS A 1 76 ? -7.304 0.528 22.800 1.00 94.62 76 LYS A C 1
ATOM 611 O O . LYS A 1 76 ? -7.260 -0.413 23.588 1.00 94.62 76 LYS A O 1
ATOM 616 N N . ASP A 1 77 ? -7.373 1.794 23.208 1.00 95.25 77 ASP A N 1
ATOM 617 C CA . ASP A 1 77 ? -7.333 2.216 24.612 1.00 95.25 77 ASP A CA 1
ATOM 618 C C . ASP A 1 77 ? -8.708 2.534 25.204 1.00 95.25 77 ASP A C 1
ATOM 620 O O . ASP A 1 77 ? -8.813 2.799 26.398 1.00 95.25 77 ASP A O 1
ATOM 624 N N . LEU A 1 78 ? -9.755 2.459 24.385 1.00 96.88 78 LEU A N 1
ATOM 625 C CA . LEU A 1 78 ? -11.130 2.763 24.766 1.00 96.88 78 LEU A CA 1
ATOM 626 C C . LEU A 1 78 ? -11.843 1.544 25.356 1.00 96.88 78 LEU A C 1
ATOM 628 O O . LEU A 1 78 ? -11.470 0.409 25.049 1.00 96.88 78 LEU A O 1
ATOM 632 N N . ASP A 1 79 ? -12.894 1.772 26.149 1.00 97.19 79 ASP A N 1
ATOM 633 C CA . ASP A 1 79 ? -13.880 0.735 26.491 1.00 97.19 79 ASP A CA 1
ATOM 634 C C . ASP A 1 79 ? -14.798 0.407 25.297 1.00 97.19 79 ASP A C 1
ATOM 636 O O . ASP A 1 79 ? -14.682 1.015 24.235 1.00 97.19 79 ASP A O 1
ATOM 640 N N . ASP A 1 80 ? -15.693 -0.572 25.433 1.00 97.06 80 ASP A N 1
ATOM 641 C CA . ASP A 1 80 ? -16.509 -1.054 24.309 1.00 97.06 80 ASP A CA 1
ATOM 642 C C . ASP A 1 80 ? -17.510 -0.017 23.787 1.00 97.06 80 ASP A C 1
ATOM 644 O O . ASP A 1 80 ? -17.683 0.114 22.575 1.00 97.06 80 ASP A O 1
ATOM 648 N N . ASN A 1 81 ? -18.127 0.773 24.669 1.00 97.12 81 ASN A N 1
ATOM 649 C CA . ASN A 1 81 ? -19.067 1.814 24.250 1.00 97.12 81 ASN A CA 1
ATOM 650 C C . ASN A 1 81 ? -18.324 2.936 23.520 1.00 97.12 81 ASN A C 1
ATOM 652 O O . ASN A 1 81 ? -18.738 3.389 22.454 1.00 97.12 81 ASN A O 1
ATOM 656 N N . GLN A 1 82 ? -17.187 3.357 24.070 1.00 98.00 82 GLN A N 1
ATOM 657 C CA . GLN A 1 82 ? -16.322 4.359 23.462 1.00 98.00 82 GLN A CA 1
ATOM 658 C C . GLN A 1 82 ? -15.715 3.869 22.139 1.00 98.00 82 GLN A C 1
ATOM 660 O O . GLN A 1 82 ? -15.603 4.653 21.197 1.00 98.00 82 GLN A O 1
ATOM 665 N N . PHE A 1 83 ? -15.351 2.587 22.046 1.00 98.12 83 PHE A N 1
ATOM 666 C CA . PHE A 1 83 ? -14.873 1.941 20.823 1.00 98.12 83 PHE A CA 1
ATOM 667 C C . PHE A 1 83 ? -15.934 2.018 19.722 1.00 98.12 83 PHE A C 1
ATOM 669 O O . PHE A 1 83 ? -15.627 2.455 18.612 1.00 98.12 83 PHE A O 1
ATOM 676 N N . ILE A 1 84 ? -17.188 1.672 20.037 1.00 96.94 84 ILE A N 1
ATOM 677 C CA . ILE A 1 84 ? -18.311 1.759 19.094 1.00 96.94 84 ILE A CA 1
ATOM 678 C C . ILE A 1 84 ? -18.487 3.204 18.611 1.00 96.94 84 ILE A C 1
ATOM 680 O O . ILE A 1 84 ? -18.467 3.449 17.407 1.00 96.94 84 ILE A O 1
ATOM 684 N N . GLU A 1 85 ? -18.573 4.187 19.507 1.00 97.88 85 GLU A N 1
ATOM 685 C CA . GLU A 1 85 ? -18.748 5.585 19.088 1.00 97.88 85 GLU A CA 1
ATOM 686 C C . GLU A 1 85 ? -17.560 6.113 18.270 1.00 97.88 85 GLU A C 1
ATOM 688 O O . GLU A 1 85 ? -17.742 6.788 17.255 1.00 97.88 85 GLU A O 1
ATOM 693 N N . LYS A 1 86 ? -16.327 5.754 18.642 1.00 98.00 86 LYS A N 1
ATOM 694 C CA . LYS A 1 86 ? -15.129 6.153 17.895 1.00 98.00 86 LYS A CA 1
ATOM 695 C C . LYS A 1 86 ? -15.077 5.511 16.506 1.00 98.00 86 LYS A C 1
ATOM 697 O O . LYS A 1 86 ? -14.707 6.185 15.547 1.00 98.00 86 LYS A O 1
ATOM 702 N N . SER A 1 87 ? -15.478 4.246 16.378 1.00 97.69 87 SER A N 1
ATOM 703 C CA . SER A 1 87 ? -15.531 3.542 15.089 1.00 97.69 87 SER A CA 1
ATOM 704 C C . SER A 1 87 ? -16.483 4.214 14.093 1.00 97.69 87 SER A C 1
ATOM 706 O O . SER A 1 87 ? -16.135 4.368 12.922 1.00 97.69 87 SER A O 1
ATOM 708 N N . LYS A 1 88 ? -17.619 4.741 14.571 1.00 97.06 88 LYS A N 1
ATOM 709 C CA . LYS A 1 88 ? -18.556 5.526 13.756 1.00 97.06 88 LYS A CA 1
ATOM 710 C C . LYS A 1 88 ? -17.923 6.805 13.221 1.00 97.06 88 LYS A C 1
ATOM 712 O O . LYS A 1 88 ? -18.073 7.102 12.042 1.00 97.06 88 LYS A O 1
ATOM 717 N N . ILE A 1 89 ? -17.185 7.534 14.062 1.00 97.25 89 ILE A N 1
ATOM 718 C CA . ILE A 1 89 ? -16.468 8.752 13.649 1.00 97.25 89 ILE A CA 1
ATOM 719 C C . ILE A 1 89 ? -15.458 8.423 12.544 1.00 97.25 89 ILE A C 1
ATOM 721 O O . ILE A 1 89 ? -15.436 9.095 11.515 1.00 97.25 89 ILE A O 1
ATOM 725 N N . ILE A 1 90 ? -14.663 7.364 12.728 1.00 97.44 90 ILE A N 1
ATOM 726 C CA . ILE A 1 90 ? -13.678 6.913 11.734 1.00 97.44 90 ILE A CA 1
ATOM 727 C C . ILE A 1 90 ? -14.359 6.629 10.387 1.00 97.44 90 ILE A C 1
ATOM 729 O O . ILE A 1 90 ? -13.885 7.079 9.347 1.00 97.44 90 ILE A O 1
ATOM 733 N N . VAL A 1 91 ? -15.482 5.912 10.389 1.00 95.25 91 VAL A N 1
ATOM 734 C CA . VAL A 1 91 ? -16.188 5.534 9.153 1.00 95.25 91 VAL A CA 1
ATOM 735 C C . VAL A 1 91 ? -16.848 6.735 8.478 1.00 95.25 91 VAL A C 1
ATOM 737 O O . VAL A 1 91 ? -16.819 6.825 7.252 1.00 95.25 91 VAL A O 1
ATOM 740 N N . SER A 1 92 ? -17.393 7.679 9.245 1.00 94.38 92 SER A N 1
ATOM 741 C CA . SER A 1 92 ? -17.926 8.929 8.692 1.00 94.38 92 SER A CA 1
ATOM 742 C C . SER A 1 92 ? -16.838 9.738 7.984 1.00 94.38 92 SER A C 1
ATOM 744 O O . SER A 1 92 ? -17.035 10.136 6.840 1.00 94.38 92 SER A O 1
ATOM 746 N N . LEU A 1 93 ? -15.651 9.875 8.591 1.00 95.12 93 LEU A N 1
ATOM 747 C CA . LEU A 1 93 ? -14.504 10.533 7.949 1.00 95.12 93 LEU A CA 1
ATOM 748 C C . LEU A 1 93 ? -14.087 9.835 6.646 1.00 95.12 93 LEU A C 1
ATOM 750 O O . LEU A 1 93 ? -13.737 10.498 5.671 1.00 95.12 93 LEU A O 1
ATOM 754 N N . LEU A 1 94 ? -14.153 8.500 6.595 1.00 93.31 94 LEU A N 1
ATOM 755 C CA . LEU A 1 94 ? -13.882 7.748 5.367 1.00 93.31 94 LEU A CA 1
ATOM 756 C C . LEU A 1 94 ? -14.915 8.040 4.270 1.00 93.31 94 LEU A C 1
ATOM 758 O O . LEU A 1 94 ? -14.539 8.247 3.115 1.00 93.31 94 LEU A O 1
ATOM 762 N N . ALA A 1 95 ? -16.204 8.058 4.620 1.00 90.50 95 ALA A N 1
ATOM 763 C CA . ALA A 1 95 ? -17.284 8.370 3.685 1.00 90.50 95 ALA A CA 1
ATOM 764 C C . ALA A 1 95 ? -17.179 9.812 3.146 1.00 90.50 95 ALA A C 1
ATOM 766 O O . ALA A 1 95 ? -17.428 10.067 1.962 1.00 90.50 95 ALA A O 1
ATOM 767 N N . ASP A 1 96 ? -16.743 10.751 3.985 1.00 90.06 96 ASP A N 1
ATOM 768 C CA . ASP A 1 96 ? -16.534 12.146 3.599 1.00 90.06 96 ASP A CA 1
ATOM 769 C C . ASP A 1 96 ? -15.317 12.321 2.681 1.00 90.06 96 ASP A C 1
ATOM 771 O O . ASP A 1 96 ? -15.412 13.021 1.669 1.00 90.06 96 ASP A O 1
ATOM 775 N N . ALA A 1 97 ? -14.210 11.627 2.955 1.00 89.31 97 ALA A N 1
ATOM 776 C CA . ALA A 1 97 ? -13.014 11.646 2.108 1.00 89.31 97 ALA A CA 1
ATOM 777 C C . ALA A 1 97 ? -13.238 10.992 0.729 1.00 89.31 97 ALA A C 1
ATOM 779 O O . ALA A 1 97 ? -12.581 11.332 -0.258 1.00 89.31 97 ALA A O 1
ATOM 780 N N . GLN A 1 98 ? -14.188 10.061 0.627 1.00 84.06 98 GLN A N 1
ATOM 781 C CA . GLN A 1 98 ? -14.559 9.416 -0.628 1.00 84.06 98 GLN A CA 1
ATOM 782 C C . GLN A 1 98 ? -15.345 10.385 -1.527 1.00 84.06 98 GLN A C 1
ATOM 784 O O . GLN A 1 98 ? -16.556 10.551 -1.395 1.00 84.06 98 GLN A O 1
ATOM 789 N N . ASN A 1 99 ? -14.644 11.029 -2.465 1.00 79.50 99 ASN A N 1
ATOM 790 C CA . ASN A 1 99 ? -15.206 12.040 -3.375 1.00 79.50 99 ASN A CA 1
ATOM 791 C C . ASN A 1 99 ? -15.336 11.576 -4.835 1.00 79.50 99 ASN A C 1
ATOM 793 O O . ASN A 1 99 ? -15.722 12.359 -5.701 1.00 79.50 99 ASN A O 1
ATOM 797 N N . THR A 1 100 ? -15.032 10.309 -5.132 1.00 73.88 100 THR A N 1
ATOM 798 C CA . THR A 1 100 ? -15.087 9.763 -6.495 1.00 73.88 100 THR A CA 1
ATOM 799 C C . THR A 1 100 ? -16.111 8.638 -6.608 1.00 73.88 100 THR A C 1
ATOM 801 O O . THR A 1 100 ? -16.382 7.910 -5.654 1.00 73.88 100 THR A O 1
ATOM 804 N N . ARG A 1 101 ? -16.671 8.473 -7.811 1.00 74.25 101 ARG A N 1
ATOM 805 C CA . ARG A 1 101 ? -17.630 7.400 -8.130 1.00 74.25 101 ARG A CA 1
ATOM 806 C C . ARG A 1 101 ? -16.967 6.050 -8.386 1.00 74.25 101 ARG A C 1
ATOM 808 O O . ARG A 1 101 ? -17.659 5.053 -8.515 1.00 74.25 101 ARG A O 1
ATOM 815 N N . ILE A 1 102 ? -15.642 6.011 -8.504 1.00 71.88 102 ILE A N 1
ATOM 816 C CA . ILE A 1 102 ? -14.894 4.787 -8.827 1.00 71.88 102 ILE A CA 1
ATOM 817 C C . ILE A 1 102 ? -14.859 3.837 -7.621 1.00 71.88 102 ILE A C 1
ATOM 819 O O . ILE A 1 102 ? -14.733 2.627 -7.790 1.00 71.88 102 ILE A O 1
ATOM 823 N N . ILE A 1 103 ? -14.972 4.378 -6.407 1.00 73.56 103 ILE A N 1
ATOM 824 C CA . ILE A 1 103 ? -14.823 3.604 -5.178 1.00 73.56 103 ILE A CA 1
ATOM 825 C C . ILE A 1 103 ? -16.115 2.830 -4.896 1.00 73.56 103 ILE A C 1
ATOM 827 O O . ILE A 1 103 ? -17.175 3.431 -4.741 1.00 73.56 103 ILE A O 1
ATOM 831 N N . LYS A 1 104 ? -16.006 1.500 -4.830 1.00 81.75 104 LYS A N 1
ATOM 832 C CA . LYS A 1 104 ? -17.133 0.572 -4.665 1.00 81.75 104 LYS A CA 1
ATOM 833 C C . LYS A 1 104 ? -17.685 0.533 -3.238 1.00 81.75 104 LYS A C 1
ATOM 835 O O . LYS A 1 104 ? -16.983 0.885 -2.282 1.00 81.75 104 LYS A O 1
ATOM 840 N N . ASP A 1 105 ? -18.895 -0.010 -3.109 1.00 84.00 105 ASP A N 1
ATOM 841 C CA . ASP A 1 105 ? -19.471 -0.457 -1.836 1.00 84.00 105 ASP A CA 1
ATOM 842 C C . ASP A 1 105 ? -18.465 -1.323 -1.067 1.00 84.00 105 ASP A C 1
ATOM 844 O O . ASP A 1 105 ? -17.777 -2.174 -1.643 1.00 84.00 105 ASP A O 1
ATOM 848 N N . SER A 1 106 ? -18.314 -1.057 0.230 1.00 83.25 106 SER A N 1
ATOM 849 C CA . SER A 1 106 ? -17.269 -1.682 1.040 1.00 83.25 106 SER A CA 1
ATOM 850 C C . SER A 1 106 ? -17.686 -1.930 2.485 1.00 83.25 106 SER A C 1
ATOM 852 O O . SER A 1 106 ? -18.277 -1.057 3.122 1.00 83.25 106 SER A O 1
ATOM 854 N N . ALA A 1 107 ? -17.250 -3.068 3.031 1.00 85.75 107 ALA A N 1
ATOM 855 C CA . ALA A 1 107 ? -17.201 -3.313 4.468 1.00 85.75 107 ALA A CA 1
ATOM 856 C C . ALA A 1 107 ? -15.972 -2.633 5.068 1.00 85.75 107 ALA A C 1
ATOM 858 O O . ALA A 1 107 ? -14.848 -2.772 4.566 1.00 85.75 107 ALA A O 1
ATOM 859 N N . ILE A 1 108 ? -16.186 -1.944 6.185 1.00 90.38 108 ILE A N 1
ATOM 860 C CA . ILE A 1 108 ? -15.141 -1.328 6.991 1.00 90.38 108 ILE A CA 1
ATOM 861 C C . ILE A 1 108 ? -15.035 -2.089 8.301 1.00 90.38 108 ILE A C 1
ATOM 863 O O . ILE A 1 108 ? -15.911 -1.993 9.157 1.00 90.38 108 ILE A O 1
ATOM 867 N N . PHE A 1 109 ? -13.945 -2.832 8.456 1.00 92.19 109 PHE A N 1
ATOM 868 C CA . PHE A 1 109 ? -13.630 -3.545 9.684 1.00 92.19 109 PHE A CA 1
ATOM 869 C C . PHE A 1 109 ? -12.769 -2.636 10.544 1.00 92.19 109 PHE A C 1
ATOM 871 O O . PHE A 1 109 ? -11.671 -2.261 10.130 1.00 92.19 109 PHE A O 1
ATOM 878 N N . VAL A 1 110 ? -13.241 -2.313 11.741 1.00 96.00 110 VAL A N 1
ATOM 879 C CA . VAL A 1 110 ? -12.462 -1.592 12.747 1.00 96.00 110 VAL A CA 1
ATOM 880 C C . VAL A 1 110 ? -12.168 -2.557 13.884 1.00 96.00 110 VAL A C 1
ATOM 882 O O . VAL A 1 110 ? -13.076 -3.191 14.420 1.00 96.00 110 VAL A O 1
ATOM 885 N N . MET A 1 111 ? -10.891 -2.713 14.222 1.00 95.75 111 MET A N 1
ATOM 886 C CA . MET A 1 111 ? -10.417 -3.750 15.133 1.00 95.75 111 MET A CA 1
ATOM 887 C C . MET A 1 111 ? -9.414 -3.211 16.149 1.00 95.75 111 MET A C 1
ATOM 889 O O . MET A 1 111 ? -8.620 -2.311 15.862 1.00 95.75 111 MET A O 1
ATOM 893 N N . SER A 1 112 ? -9.408 -3.830 17.328 1.00 96.75 112 SER A N 1
ATOM 894 C CA . SER A 1 112 ? -8.326 -3.706 18.305 1.00 96.75 112 SER A CA 1
ATOM 895 C C . SER A 1 112 ? -8.009 -5.053 18.941 1.00 96.75 112 SER A C 1
ATOM 897 O O . SER A 1 112 ? -8.818 -5.985 18.900 1.00 96.75 112 SER A O 1
ATOM 899 N N . GLY A 1 113 ? -6.819 -5.154 19.518 1.00 95.12 113 GLY A N 1
ATOM 900 C CA . GLY A 1 113 ? -6.385 -6.348 20.221 1.00 95.12 113 GLY A CA 1
ATOM 901 C C . GLY A 1 113 ? -4.944 -6.241 20.678 1.00 95.12 113 GLY A C 1
ATOM 902 O O . GLY A 1 113 ? -4.463 -5.141 20.948 1.00 95.12 113 GLY A O 1
ATOM 903 N N . GLU A 1 114 ? -4.257 -7.374 20.733 1.00 94.25 114 GLU A N 1
ATOM 904 C CA . GLU A 1 114 ? -2.910 -7.511 21.277 1.00 94.25 114 GLU A CA 1
ATOM 905 C C . GLU A 1 114 ? -1.958 -8.191 20.282 1.00 94.25 114 GLU A C 1
ATOM 907 O O . GLU A 1 114 ? -2.368 -9.001 19.444 1.00 94.25 114 GLU A O 1
ATOM 912 N N . VAL A 1 115 ? -0.677 -7.831 20.361 1.00 92.06 115 VAL A N 1
ATOM 913 C CA . VAL A 1 115 ? 0.422 -8.411 19.582 1.00 92.06 115 VAL A CA 1
ATOM 914 C C . VAL A 1 115 ? 1.636 -8.679 20.467 1.00 92.06 115 VAL A C 1
ATOM 916 O O . VAL A 1 115 ? 1.883 -7.998 21.465 1.00 92.06 115 VAL A O 1
ATOM 919 N N . GLY A 1 116 ? 2.450 -9.640 20.047 1.00 87.00 116 GLY A N 1
ATOM 920 C CA . GLY A 1 116 ? 3.702 -10.004 20.693 1.00 87.00 116 GLY A CA 1
ATOM 921 C C . GLY A 1 116 ? 3.512 -10.791 21.989 1.00 87.00 116 GLY A C 1
ATOM 922 O O . GLY A 1 116 ? 2.411 -11.149 22.383 1.00 87.00 116 GLY A O 1
ATOM 923 N N . PHE A 1 117 ? 4.628 -11.097 22.649 1.00 81.81 117 PHE A N 1
ATOM 924 C CA . PHE A 1 117 ? 4.633 -11.846 23.913 1.00 81.81 117 PHE A CA 1
ATOM 925 C C . PHE A 1 117 ? 4.270 -10.991 25.133 1.00 81.81 117 PHE A C 1
ATOM 927 O O . PHE A 1 117 ? 3.927 -11.528 26.180 1.00 81.81 117 PHE A O 1
ATOM 934 N N . GLU A 1 118 ? 4.359 -9.669 24.999 1.00 84.12 118 GLU A N 1
ATOM 935 C CA . GLU A 1 118 ? 4.011 -8.704 26.046 1.00 84.12 118 GLU A CA 1
ATOM 936 C C . GLU A 1 118 ? 2.564 -8.202 25.923 1.00 84.12 118 GLU A C 1
ATOM 938 O O . GLU A 1 118 ? 2.191 -7.259 26.617 1.00 84.12 118 GLU A O 1
ATOM 943 N N . ASN A 1 119 ? 1.758 -8.811 25.042 1.00 86.62 119 ASN A N 1
ATOM 944 C CA . ASN A 1 119 ? 0.352 -8.461 24.826 1.00 86.62 119 ASN A CA 1
ATOM 945 C C . ASN A 1 119 ? 0.148 -6.960 24.571 1.00 86.62 119 ASN A C 1
ATOM 947 O O . ASN A 1 119 ? -0.746 -6.311 25.115 1.00 86.62 119 ASN A O 1
ATOM 951 N N . GLN A 1 120 ? 1.025 -6.375 23.755 1.00 91.69 120 GLN A N 1
ATOM 952 C CA . GLN A 1 120 ? 0.989 -4.944 23.511 1.00 91.69 120 GLN A CA 1
ATOM 953 C C . GLN A 1 120 ? -0.182 -4.611 22.583 1.00 91.69 120 GLN A C 1
ATOM 955 O O . GLN A 1 120 ? -0.427 -5.300 21.592 1.00 91.69 120 GLN A O 1
ATOM 960 N N . LYS A 1 121 ? -0.916 -3.542 22.891 1.00 94.12 121 LYS A N 1
ATOM 961 C CA . LYS A 1 121 ? -2.146 -3.205 22.172 1.00 94.12 121 LYS A CA 1
ATOM 962 C C . LYS A 1 121 ? -1.879 -2.738 20.741 1.00 94.12 121 LYS A C 1
ATOM 964 O O . LYS A 1 121 ? -1.010 -1.897 20.516 1.00 94.12 121 LYS A O 1
ATOM 969 N N . PHE A 1 122 ? -2.705 -3.183 19.799 1.00 95.12 122 PHE A N 1
ATOM 970 C CA . PHE A 1 122 ? -2.727 -2.694 18.418 1.00 95.12 122 PHE A CA 1
ATOM 971 C C . PHE A 1 122 ? -4.133 -2.228 18.018 1.00 95.12 122 PHE A C 1
ATOM 973 O O . PHE A 1 122 ? -5.139 -2.621 18.618 1.00 95.12 122 PHE A O 1
ATOM 980 N N . SER A 1 123 ? -4.200 -1.411 16.971 1.00 96.75 123 SER A N 1
ATOM 981 C CA . SER A 1 123 ? -5.444 -1.109 16.262 1.00 96.75 123 SER A CA 1
ATOM 982 C C . SER A 1 123 ? -5.276 -1.295 14.762 1.00 96.75 123 SER A C 1
ATOM 984 O O . SER A 1 123 ? -4.172 -1.215 14.218 1.00 96.75 123 SER A O 1
ATOM 986 N N . CYS A 1 124 ? -6.380 -1.609 14.095 1.00 95.25 124 CYS A N 1
ATOM 987 C CA . CYS A 1 124 ? -6.391 -1.962 12.686 1.00 95.25 124 CYS A CA 1
ATOM 988 C C . CYS A 1 124 ? -7.701 -1.520 12.037 1.00 95.25 124 CYS A C 1
ATOM 990 O O . CYS A 1 124 ? -8.772 -1.658 12.632 1.00 95.25 124 CYS A O 1
ATOM 992 N N . LEU A 1 125 ? -7.612 -1.024 10.805 1.00 95.94 125 LEU A N 1
ATOM 993 C CA . LEU A 1 125 ? -8.763 -0.783 9.947 1.00 95.94 125 LEU A CA 1
ATOM 994 C C . LEU A 1 125 ? -8.549 -1.436 8.584 1.00 95.94 125 LEU A C 1
ATOM 996 O O . LEU A 1 125 ? -7.504 -1.258 7.954 1.00 95.94 125 LEU A O 1
ATOM 1000 N N . ILE A 1 126 ? -9.555 -2.180 8.127 1.00 92.00 126 ILE A N 1
ATOM 1001 C CA . ILE A 1 126 ? -9.598 -2.782 6.793 1.00 92.00 126 ILE A CA 1
ATOM 1002 C C . ILE A 1 126 ? -10.776 -2.192 6.029 1.00 92.00 126 ILE A C 1
ATOM 1004 O O . ILE A 1 126 ? -11.907 -2.241 6.506 1.00 92.00 126 ILE A O 1
ATOM 1008 N N . LYS A 1 127 ? -10.514 -1.705 4.815 1.00 89.69 127 LYS A N 1
ATOM 1009 C CA . LYS A 1 127 ? -11.546 -1.457 3.804 1.00 89.69 127 LYS A CA 1
ATOM 1010 C C . LYS A 1 127 ? -11.531 -2.619 2.819 1.00 89.69 127 LYS A C 1
ATOM 1012 O O . LYS A 1 127 ? -10.515 -2.865 2.158 1.00 89.69 127 LYS A O 1
ATOM 1017 N N . ALA A 1 128 ? -12.655 -3.314 2.717 1.00 84.12 128 ALA A N 1
ATOM 1018 C CA . ALA A 1 128 ? -12.852 -4.429 1.806 1.00 84.12 128 ALA A CA 1
ATOM 1019 C C . ALA A 1 128 ? -13.983 -4.108 0.834 1.00 84.12 128 ALA A C 1
ATOM 1021 O O . ALA A 1 128 ? -15.105 -3.871 1.269 1.00 84.12 128 ALA A O 1
ATOM 1022 N N . GLU A 1 129 ? -13.688 -4.076 -0.464 1.00 79.62 129 GLU A N 1
ATOM 1023 C CA . GLU A 1 129 ? -14.718 -3.892 -1.488 1.00 79.62 129 GLU A CA 1
ATOM 1024 C C . GLU A 1 129 ? -15.459 -5.202 -1.720 1.00 79.62 129 GLU A C 1
ATOM 1026 O O . GLU A 1 129 ? -14.849 -6.275 -1.765 1.00 79.62 129 GLU A O 1
ATOM 1031 N N . PHE A 1 130 ? -16.769 -5.096 -1.890 1.00 69.44 130 PHE A N 1
ATOM 1032 C CA . PHE A 1 130 ? -17.596 -6.233 -2.235 1.00 69.44 130 PHE A CA 1
ATOM 1033 C C . PHE A 1 130 ? -17.603 -6.478 -3.748 1.00 69.44 130 PHE A C 1
ATOM 1035 O O . PHE A 1 130 ? -17.554 -5.541 -4.550 1.00 69.44 130 PHE A O 1
ATOM 1042 N N . ASP A 1 131 ? -17.735 -7.743 -4.139 1.00 56.12 131 ASP A N 1
ATOM 1043 C CA . ASP A 1 131 ? -18.262 -8.087 -5.459 1.00 56.12 131 ASP A CA 1
ATOM 1044 C C . ASP A 1 131 ? -19.794 -8.186 -5.375 1.00 56.12 131 ASP A C 1
ATOM 1046 O O . ASP A 1 131 ? -20.340 -8.422 -4.298 1.00 56.12 131 ASP A O 1
ATOM 1050 N N . ASN A 1 132 ? -20.493 -8.023 -6.506 1.00 47.97 132 ASN A N 1
ATOM 1051 C CA . ASN A 1 132 ? -21.966 -7.954 -6.625 1.00 47.97 132 ASN A CA 1
ATOM 1052 C C . ASN A 1 132 ? -22.749 -9.148 -6.017 1.00 47.97 132 ASN A C 1
ATOM 1054 O O . ASN A 1 132 ? -23.978 -9.163 -6.061 1.00 47.97 132 ASN A O 1
ATOM 1058 N N . SER A 1 133 ? -22.063 -10.171 -5.506 1.00 43.50 133 SER A N 1
ATOM 1059 C CA . SER A 1 133 ? -22.629 -11.300 -4.765 1.00 43.50 133 SER A CA 1
ATOM 1060 C C . SER A 1 133 ? -22.830 -11.018 -3.272 1.00 43.50 133 SER A C 1
ATOM 1062 O O . SER A 1 133 ? -23.533 -11.783 -2.614 1.00 43.50 133 SER A O 1
ATOM 1064 N N . PHE A 1 134 ? -22.252 -9.941 -2.733 1.00 47.31 134 PHE A N 1
ATOM 1065 C CA . PHE A 1 134 ? -22.518 -9.494 -1.371 1.00 47.31 134 PHE A CA 1
ATOM 1066 C C . PHE A 1 134 ? -23.819 -8.688 -1.334 1.00 47.31 134 PHE A C 1
ATOM 1068 O O . PHE A 1 134 ? -23.906 -7.594 -1.891 1.00 47.31 134 PHE A O 1
ATOM 1075 N N . GLN A 1 135 ? -24.841 -9.239 -0.691 1.00 49.59 135 GLN A N 1
ATOM 1076 C CA . GLN A 1 135 ? -26.067 -8.518 -0.369 1.00 49.59 135 GLN A CA 1
ATOM 1077 C C . GLN A 1 135 ? -25.945 -8.079 1.093 1.00 49.59 135 GLN A C 1
ATOM 1079 O O . GLN A 1 135 ? -26.036 -8.943 1.966 1.00 49.59 135 GLN A O 1
ATOM 1084 N N . PRO A 1 136 ? -25.707 -6.789 1.391 1.00 47.75 136 PRO A N 1
ATOM 1085 C CA . PRO A 1 136 ? -25.841 -6.315 2.756 1.00 47.75 136 PRO A CA 1
ATOM 1086 C C . PRO A 1 136 ? -27.287 -6.534 3.191 1.00 47.75 136 PRO A C 1
ATOM 1088 O O . PRO A 1 136 ? -28.245 -6.184 2.494 1.00 47.75 136 PRO A O 1
ATOM 1091 N N . VAL A 1 137 ? -27.427 -7.198 4.326 1.00 44.56 137 VAL A N 1
ATOM 1092 C CA . VAL A 1 137 ? -28.710 -7.618 4.857 1.00 44.56 137 VAL A CA 1
ATOM 1093 C C . VAL A 1 137 ? -29.469 -6.383 5.374 1.00 44.56 137 VAL A C 1
ATOM 1095 O O . VAL A 1 137 ? -28.908 -5.517 6.043 1.00 44.56 137 VAL A O 1
ATOM 1098 N N . THR A 1 138 ? -30.740 -6.267 4.983 1.00 41.75 138 THR A N 1
ATOM 1099 C CA . THR A 1 138 ? -31.613 -5.097 5.190 1.00 41.75 138 THR A CA 1
ATOM 1100 C C . THR A 1 138 ? -31.999 -4.835 6.654 1.00 41.75 138 THR A C 1
ATOM 1102 O O . THR A 1 138 ? -31.885 -5.716 7.496 1.00 41.75 138 THR A O 1
ATOM 1105 N N . GLU A 1 139 ? -32.546 -3.637 6.921 1.00 41.06 139 GLU A N 1
ATOM 1106 C CA . GLU A 1 139 ? -32.957 -3.043 8.220 1.00 41.06 139 GLU A CA 1
ATOM 1107 C C . GLU A 1 139 ? -33.740 -3.931 9.223 1.00 41.06 139 GLU A C 1
ATOM 1109 O O . GLU A 1 139 ? -33.941 -3.507 10.360 1.00 41.06 139 GLU A O 1
ATOM 1114 N N . ASN A 1 140 ? -34.177 -5.138 8.849 1.00 41.28 140 ASN A N 1
ATOM 1115 C CA . ASN A 1 140 ? -34.951 -6.050 9.700 1.00 41.28 140 ASN A CA 1
ATOM 1116 C C . ASN A 1 140 ? -34.161 -7.241 10.261 1.00 41.28 140 ASN A C 1
ATOM 1118 O O . ASN A 1 140 ? -34.707 -7.975 11.087 1.00 41.28 140 ASN A O 1
ATOM 1122 N N . ASP A 1 141 ? -32.911 -7.444 9.855 1.00 47.44 141 ASP A N 1
ATOM 1123 C CA . ASP A 1 141 ? -32.095 -8.534 10.376 1.00 47.44 141 ASP A CA 1
ATOM 1124 C C . ASP A 1 141 ? -31.239 -8.048 11.547 1.00 47.44 141 ASP A C 1
ATOM 1126 O O . ASP A 1 141 ? -30.635 -6.975 11.526 1.00 47.44 141 ASP A O 1
ATOM 1130 N N . SER A 1 142 ? -31.214 -8.829 12.626 1.00 48.50 142 SER A N 1
ATOM 1131 C CA . SER A 1 142 ? -30.402 -8.520 13.802 1.00 48.50 142 SER A CA 1
ATOM 1132 C C . SER A 1 142 ? -28.937 -8.327 13.391 1.00 48.50 142 SER A C 1
ATOM 1134 O O . SER A 1 142 ? -28.372 -9.210 12.745 1.00 48.50 142 SER A O 1
ATOM 1136 N N . ASN A 1 143 ? -28.318 -7.221 13.825 1.00 48.94 143 ASN A N 1
ATOM 1137 C CA . ASN A 1 143 ? -26.904 -6.846 13.610 1.00 48.94 143 ASN A CA 1
ATOM 1138 C C . ASN A 1 143 ? -25.880 -7.995 13.818 1.00 48.94 143 ASN A C 1
ATOM 1140 O O . ASN A 1 143 ? -24.771 -7.944 13.290 1.00 48.94 143 ASN A O 1
ATOM 1144 N N . GLU A 1 144 ? -26.257 -9.045 14.550 1.00 46.56 144 GLU A N 1
ATOM 1145 C CA . GLU A 1 144 ? -25.495 -10.274 14.791 1.00 46.56 144 GLU A CA 1
ATOM 1146 C C . GLU A 1 144 ? -25.269 -11.131 13.522 1.00 46.56 144 GLU A C 1
ATOM 1148 O O . GLU A 1 144 ? -24.177 -11.665 13.323 1.00 46.56 144 GLU A O 1
ATOM 1153 N N . ILE A 1 145 ? -26.263 -11.222 12.627 1.00 47.47 145 ILE A N 1
ATOM 1154 C CA . ILE A 1 145 ? -26.183 -11.989 11.365 1.00 47.47 145 ILE A CA 1
ATOM 1155 C C . ILE A 1 145 ? -25.306 -11.240 10.348 1.00 47.47 145 ILE A C 1
ATOM 1157 O O . ILE A 1 145 ? -24.476 -11.845 9.669 1.00 47.47 145 ILE A O 1
ATOM 1161 N N . ILE A 1 146 ? -25.405 -9.906 10.344 1.00 52.59 146 ILE A N 1
ATOM 1162 C CA . ILE A 1 146 ? -24.667 -8.991 9.460 1.00 52.59 146 ILE A CA 1
ATOM 1163 C C . ILE A 1 146 ? -23.152 -9.128 9.666 1.00 52.59 146 ILE A C 1
ATOM 1165 O O . ILE A 1 146 ? -22.393 -9.258 8.705 1.00 52.59 146 ILE A O 1
ATOM 1169 N N . GLY A 1 147 ? -22.701 -9.159 10.926 1.00 54.09 147 GLY A N 1
ATOM 1170 C CA . GLY A 1 147 ? -21.282 -9.290 11.257 1.00 54.09 147 GLY A CA 1
ATOM 1171 C C . GLY A 1 147 ? -20.682 -10.636 10.840 1.00 54.09 147 GLY A C 1
ATOM 1172 O O . GLY A 1 147 ? -19.561 -10.683 10.341 1.00 54.09 147 GLY A O 1
ATOM 1173 N N . LEU A 1 148 ? -21.424 -11.734 11.005 1.00 55.00 148 LEU A N 1
ATOM 1174 C CA . LEU A 1 148 ? -20.957 -13.084 10.678 1.00 55.00 148 LEU A CA 1
ATOM 1175 C C . LEU A 1 148 ? -20.962 -13.360 9.169 1.00 55.00 148 LEU A C 1
ATOM 1177 O O . LEU A 1 148 ? -19.995 -13.932 8.668 1.00 55.00 148 LEU A O 1
ATOM 1181 N N . GLU A 1 149 ? -21.985 -12.926 8.431 1.00 58.06 149 GLU A N 1
ATOM 1182 C CA . GLU A 1 149 ? -22.042 -13.090 6.972 1.00 58.06 149 GLU A CA 1
ATOM 1183 C C . GLU A 1 149 ? -21.034 -12.190 6.246 1.00 58.06 149 GLU A C 1
ATOM 1185 O O . GLU A 1 149 ? -20.354 -12.658 5.329 1.00 58.06 149 GLU A O 1
ATOM 1190 N N . ALA A 1 150 ? -20.837 -10.946 6.704 1.00 57.09 150 ALA A N 1
ATOM 1191 C CA . ALA A 1 150 ? -19.779 -10.062 6.206 1.00 57.09 150 ALA A CA 1
ATOM 1192 C C . ALA A 1 150 ? -18.385 -10.652 6.431 1.00 57.09 150 ALA A C 1
ATOM 1194 O O . ALA A 1 150 ? -17.551 -10.640 5.525 1.00 57.09 150 ALA A O 1
ATOM 1195 N N . VAL A 1 151 ? -18.141 -11.232 7.608 1.00 61.31 151 VAL A N 1
ATOM 1196 C CA . VAL A 1 151 ? -16.891 -11.935 7.904 1.00 61.31 151 VAL A CA 1
ATOM 1197 C C . VAL A 1 151 ? -16.737 -13.164 7.012 1.00 61.31 151 VAL A C 1
ATOM 1199 O O . VAL A 1 151 ? -15.706 -13.309 6.371 1.00 61.31 151 VAL A O 1
ATOM 1202 N N . VAL A 1 152 ? -17.747 -14.027 6.890 1.00 58.38 152 VAL A N 1
ATOM 1203 C CA . VAL A 1 152 ? -17.671 -15.235 6.048 1.00 58.38 152 VAL A CA 1
ATOM 1204 C C . VAL A 1 152 ? -17.469 -14.889 4.568 1.00 58.38 152 VAL A C 1
ATOM 1206 O O . VAL A 1 152 ? -16.660 -15.537 3.901 1.00 58.38 152 VAL A O 1
ATOM 1209 N N . SER A 1 153 ? -18.133 -13.848 4.059 1.00 58.59 153 SER A N 1
ATOM 1210 C CA . SER A 1 153 ? -17.952 -13.366 2.686 1.00 58.59 153 SER A CA 1
ATOM 1211 C C . SER A 1 153 ? -16.574 -12.731 2.473 1.00 58.59 153 SER A C 1
ATOM 1213 O O . SER A 1 153 ? -15.925 -13.007 1.463 1.00 58.59 153 SER A O 1
ATOM 1215 N N . PHE A 1 154 ? -16.083 -11.931 3.426 1.00 60.88 154 PHE A N 1
ATOM 1216 C CA . PHE A 1 154 ? -14.738 -11.344 3.381 1.00 60.88 154 PHE A CA 1
ATOM 1217 C C . PHE A 1 154 ? -13.637 -12.409 3.433 1.00 60.88 154 PHE A C 1
ATOM 1219 O O . PHE A 1 154 ? -12.607 -12.294 2.764 1.00 60.88 154 PHE A O 1
ATOM 1226 N N . LEU A 1 155 ? -13.860 -13.471 4.207 1.00 57.28 155 LEU A N 1
ATOM 1227 C CA . LEU A 1 155 ? -12.974 -14.627 4.326 1.00 57.28 155 LEU A CA 1
ATOM 1228 C C . LEU A 1 155 ? -13.038 -15.564 3.103 1.00 57.28 155 LEU A C 1
ATOM 1230 O O . LEU A 1 155 ? -12.171 -16.426 2.937 1.00 57.28 155 LEU A O 1
ATOM 1234 N N . GLY A 1 156 ? -14.009 -15.371 2.203 1.00 56.38 156 GLY A N 1
ATOM 1235 C CA . GLY A 1 156 ? -14.074 -16.051 0.914 1.00 56.38 156 GLY A CA 1
ATOM 1236 C C . GLY A 1 156 ? -12.831 -15.775 0.060 1.00 56.38 156 GLY A C 1
ATOM 1237 O O . GLY A 1 156 ? -12.365 -14.641 -0.044 1.00 56.38 156 GLY A O 1
ATOM 1238 N N . LYS A 1 157 ? -12.294 -16.822 -0.582 1.00 46.69 157 LYS A N 1
ATOM 1239 C CA . LYS A 1 157 ? -11.045 -16.785 -1.377 1.00 46.69 157 LYS A CA 1
ATOM 1240 C C . LYS A 1 157 ? -11.030 -15.750 -2.513 1.00 46.69 157 LYS A C 1
ATOM 1242 O O . LYS A 1 157 ? -9.954 -15.467 -3.036 1.00 46.69 157 LYS A O 1
ATOM 1247 N N . GLU A 1 158 ? -12.190 -15.233 -2.917 1.00 46.53 158 GLU A N 1
ATOM 1248 C CA . GLU A 1 158 ? -12.326 -14.317 -4.054 1.00 46.53 158 GLU A CA 1
ATOM 1249 C C . GLU A 1 158 ? -12.216 -12.838 -3.672 1.00 46.53 158 GLU A C 1
ATOM 1251 O O . GLU A 1 158 ? -11.709 -12.049 -4.471 1.00 46.53 158 GLU A O 1
ATOM 1256 N N . GLN A 1 159 ? -12.586 -12.451 -2.446 1.00 55.16 159 GLN A N 1
ATOM 1257 C CA . GLN A 1 159 ? -12.457 -11.054 -2.040 1.00 55.16 159 GLN A CA 1
ATOM 1258 C C . GLN A 1 159 ? -10.994 -10.739 -1.757 1.00 55.16 159 GLN A C 1
ATOM 1260 O O . GLN A 1 159 ? -10.334 -11.447 -0.999 1.00 55.16 159 GLN A O 1
ATOM 1265 N N . LYS A 1 160 ? -10.465 -9.661 -2.339 1.00 58.88 160 LYS A N 1
ATOM 1266 C CA . LYS A 1 160 ? -9.106 -9.175 -2.063 1.00 58.88 160 LYS A CA 1
ATOM 1267 C C . LYS A 1 160 ? -9.158 -8.175 -0.916 1.00 58.88 160 LYS A C 1
ATOM 1269 O O . LYS A 1 160 ? -10.073 -7.371 -0.821 1.00 58.88 160 LYS A O 1
ATOM 1274 N N . LEU A 1 161 ? -8.192 -8.232 0.002 1.00 64.44 161 LEU A N 1
ATOM 1275 C CA . LEU A 1 161 ? -8.034 -7.158 0.980 1.00 64.44 161 LEU A CA 1
ATOM 1276 C C . LEU A 1 161 ? -7.581 -5.927 0.192 1.00 64.44 161 LEU A C 1
ATOM 1278 O O . LEU A 1 161 ? -6.513 -5.970 -0.418 1.00 64.44 161 LEU A O 1
ATOM 1282 N N . TYR A 1 162 ? -8.401 -4.877 0.169 1.00 75.44 162 TYR A N 1
ATOM 1283 C CA . TYR A 1 162 ? -8.145 -3.726 -0.692 1.00 75.44 162 TYR A CA 1
ATOM 1284 C C . TYR A 1 162 ? -7.235 -2.706 -0.029 1.00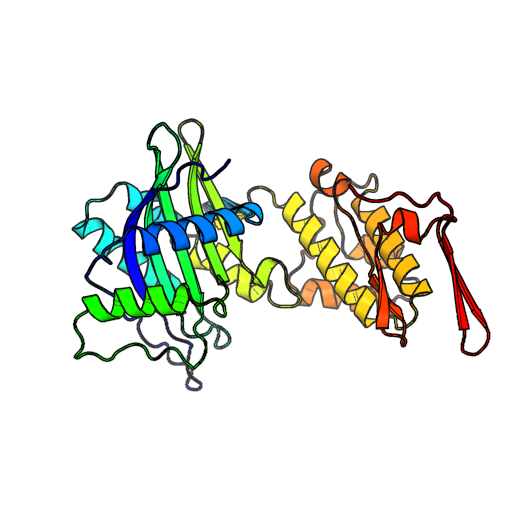 75.44 162 TYR A C 1
ATOM 1286 O O . TYR A 1 162 ? -6.229 -2.328 -0.632 1.00 75.44 162 TYR A O 1
ATOM 1294 N N . LYS A 1 163 ? -7.564 -2.291 1.202 1.00 88.75 163 LYS A N 1
ATOM 1295 C CA . LYS A 1 163 ? -6.752 -1.360 1.995 1.00 88.75 163 LYS A CA 1
ATOM 1296 C C . LYS A 1 163 ? -6.715 -1.781 3.463 1.00 88.75 163 LYS A C 1
ATOM 1298 O O . LYS A 1 163 ? -7.724 -2.234 4.001 1.00 88.75 163 LYS A O 1
ATOM 1303 N N . LEU A 1 164 ? -5.557 -1.631 4.095 1.00 91.69 164 LEU A N 1
ATOM 1304 C CA . LEU A 1 164 ? -5.282 -1.970 5.490 1.00 91.69 164 LEU A CA 1
ATOM 1305 C C . LEU A 1 164 ? -4.421 -0.867 6.097 1.00 91.69 164 LEU A C 1
ATOM 1307 O O . LEU A 1 164 ? -3.373 -0.546 5.544 1.00 91.69 164 LEU A O 1
ATOM 1311 N N . VAL A 1 165 ? -4.807 -0.365 7.265 1.00 94.75 165 VAL A N 1
ATOM 1312 C CA . VAL A 1 165 ? -3.914 0.404 8.134 1.00 94.75 165 VAL A CA 1
ATOM 1313 C C . VAL A 1 165 ? -3.798 -0.296 9.480 1.00 94.75 165 VAL A C 1
ATOM 1315 O O . VAL A 1 165 ? -4.803 -0.719 10.051 1.00 94.75 165 VAL A O 1
ATOM 1318 N N . VAL A 1 166 ? -2.573 -0.446 9.979 1.00 95.06 166 VAL A N 1
ATOM 1319 C CA . VAL A 1 166 ? -2.298 -1.065 11.281 1.00 95.06 166 VAL A CA 1
ATOM 1320 C C . VAL A 1 166 ? -1.371 -0.177 12.083 1.00 95.06 166 VAL A C 1
ATOM 1322 O O . VAL A 1 166 ? -0.363 0.295 11.563 1.00 95.06 166 VAL A O 1
ATOM 1325 N N . PHE A 1 167 ? -1.691 -0.008 13.361 1.00 95.44 167 PHE A N 1
ATOM 1326 C CA . PHE A 1 167 ? -0.871 0.690 14.338 1.00 95.44 167 PHE A CA 1
ATOM 1327 C C . PHE A 1 167 ? -0.317 -0.324 15.322 1.00 95.44 167 PHE A C 1
ATOM 1329 O O . PHE A 1 167 ? -1.078 -0.967 16.048 1.00 95.44 167 PHE A O 1
ATOM 1336 N N . THR A 1 168 ? 1.005 -0.460 15.352 1.00 91.62 168 THR A N 1
ATOM 1337 C CA . THR A 1 168 ? 1.702 -1.384 16.243 1.00 91.62 168 THR A CA 1
ATOM 1338 C C . THR A 1 168 ? 2.608 -0.629 17.205 1.00 91.62 168 THR A C 1
ATOM 1340 O O . THR A 1 168 ? 3.232 0.361 16.819 1.00 91.62 168 THR A O 1
ATOM 1343 N N . PRO A 1 169 ? 2.746 -1.103 18.440 1.00 87.25 169 PRO A N 1
ATOM 1344 C CA . PRO A 1 169 ? 3.675 -0.531 19.401 1.00 87.25 169 PRO A CA 1
ATOM 1345 C C . PRO A 1 169 ? 5.135 -0.720 18.952 1.00 87.25 169 PRO A C 1
ATOM 1347 O O . PRO A 1 169 ? 5.484 -1.687 18.275 1.00 87.25 169 PRO A O 1
ATOM 1350 N N . SER A 1 170 ? 5.987 0.254 19.275 1.00 84.56 170 SER A N 1
ATOM 1351 C CA . SER A 1 170 ? 7.412 0.273 18.926 1.00 84.56 170 SER A CA 1
ATOM 1352 C C . SER A 1 170 ? 8.175 1.195 19.877 1.00 84.56 170 SER A C 1
ATOM 1354 O O . SER A 1 170 ? 8.005 2.407 19.799 1.00 84.56 170 SER A O 1
ATOM 1356 N N . ASN A 1 171 ? 9.049 0.648 20.731 1.00 74.94 171 ASN A N 1
ATOM 1357 C CA . ASN A 1 171 ? 9.971 1.389 21.614 1.00 74.94 171 ASN A CA 1
ATOM 1358 C C . ASN A 1 171 ? 9.351 2.639 22.282 1.00 74.94 171 ASN A C 1
ATOM 1360 O O . ASN A 1 171 ? 9.780 3.761 22.021 1.00 74.94 171 ASN A O 1
ATOM 1364 N N . ASN A 1 172 ? 8.340 2.448 23.137 1.00 69.50 172 ASN A N 1
ATOM 1365 C CA . ASN A 1 172 ? 7.580 3.513 23.824 1.00 69.50 172 ASN A CA 1
ATOM 1366 C C . ASN A 1 172 ? 6.792 4.475 22.909 1.00 69.50 172 ASN A C 1
ATOM 1368 O O . ASN A 1 172 ? 6.266 5.481 23.382 1.00 69.50 172 ASN A O 1
ATOM 1372 N N . ALA A 1 173 ? 6.678 4.164 21.620 1.00 85.44 173 ALA A N 1
ATOM 1373 C CA . ALA A 1 173 ? 5.873 4.877 20.637 1.00 85.44 173 ALA A CA 1
ATOM 1374 C C . ALA A 1 173 ? 5.027 3.884 19.819 1.00 85.44 173 ALA A C 1
ATOM 1376 O O . ALA A 1 173 ? 4.876 2.714 20.183 1.00 85.44 173 ALA A O 1
ATOM 1377 N N . TYR A 1 174 ? 4.481 4.353 18.698 1.00 88.50 174 TYR A N 1
ATOM 1378 C CA . TYR A 1 174 ? 3.760 3.532 17.733 1.00 88.50 174 TYR A CA 1
ATOM 1379 C C . TYR A 1 174 ? 4.345 3.719 16.339 1.00 88.50 174 TYR A C 1
ATOM 1381 O O . TYR A 1 174 ? 4.738 4.820 15.960 1.00 88.50 174 TYR A O 1
ATOM 1389 N N . LYS A 1 175 ? 4.360 2.630 15.577 1.00 92.50 175 LYS A N 1
ATOM 1390 C CA . LYS A 1 175 ? 4.549 2.638 14.131 1.00 92.50 175 LYS A CA 1
ATOM 1391 C C . LYS A 1 175 ? 3.220 2.357 13.460 1.00 92.50 175 LYS A C 1
ATOM 1393 O O . LYS A 1 175 ? 2.412 1.588 13.980 1.00 92.50 175 LYS A O 1
ATOM 1398 N N . SER A 1 176 ? 3.010 2.959 12.304 1.00 93.50 176 SER A N 1
ATOM 1399 C CA . SER A 1 176 ? 1.827 2.726 11.494 1.00 93.50 176 SER A CA 1
ATOM 1400 C C . SER A 1 176 ? 2.234 2.259 10.106 1.00 93.50 176 SER A C 1
ATOM 1402 O O . SER A 1 176 ? 3.239 2.686 9.539 1.00 93.50 176 SER A O 1
ATOM 1404 N N . TYR A 1 177 ? 1.460 1.323 9.577 1.00 91.75 177 TYR A N 1
ATOM 1405 C CA . TYR A 1 177 ? 1.729 0.691 8.298 1.00 91.75 177 TYR A CA 1
ATOM 1406 C C . TYR A 1 177 ? 0.468 0.714 7.457 1.00 91.75 177 TYR A C 1
ATOM 1408 O O . TYR A 1 177 ? -0.608 0.356 7.936 1.00 91.75 177 TYR A O 1
ATOM 1416 N N . LEU A 1 178 ? 0.625 1.098 6.198 1.00 90.31 178 LEU A N 1
ATOM 1417 C CA . LEU A 1 178 ? -0.426 1.146 5.201 1.00 90.31 178 LEU A CA 1
ATOM 1418 C C . LEU A 1 178 ? -0.149 0.112 4.117 1.00 90.31 178 LEU A C 1
ATOM 1420 O O . LEU A 1 178 ? 0.900 0.129 3.476 1.00 90.31 178 LEU A O 1
ATOM 1424 N N . PHE A 1 179 ? -1.119 -0.750 3.862 1.00 86.62 179 PHE A N 1
ATOM 1425 C CA . PHE A 1 179 ? -1.180 -1.515 2.631 1.00 86.62 179 PHE A CA 1
ATOM 1426 C C . PHE A 1 179 ? -2.370 -1.053 1.804 1.00 86.62 179 PHE A C 1
ATOM 1428 O O . PHE A 1 179 ? -3.486 -0.922 2.305 1.00 86.62 179 PHE A O 1
ATOM 1435 N N . ASP A 1 180 ? -2.135 -0.881 0.514 1.00 82.88 180 ASP A N 1
ATOM 1436 C CA . ASP A 1 180 ? -3.166 -0.597 -0.466 1.00 82.88 180 ASP A CA 1
ATOM 1437 C C . ASP A 1 180 ? -2.840 -1.399 -1.722 1.00 82.88 180 ASP A C 1
ATOM 1439 O O . ASP A 1 180 ? -1.767 -1.262 -2.311 1.00 82.88 180 ASP A O 1
ATOM 1443 N N . SER A 1 181 ? -3.764 -2.261 -2.130 1.00 75.12 181 SER A N 1
ATOM 1444 C CA . SER A 1 181 ? -3.607 -3.071 -3.339 1.00 75.12 181 SER A CA 1
ATOM 1445 C C . SER A 1 181 ? -3.382 -2.214 -4.594 1.00 75.12 181 SER A C 1
ATOM 1447 O O . SER A 1 181 ? -2.633 -2.628 -5.485 1.00 75.12 181 SER A O 1
ATOM 1449 N N . ASN A 1 182 ? -3.930 -0.993 -4.623 1.00 65.81 182 ASN A N 1
ATOM 1450 C CA . ASN A 1 182 ? -3.781 -0.057 -5.735 1.00 65.81 182 ASN A CA 1
ATOM 1451 C C . ASN A 1 182 ? -2.446 0.700 -5.711 1.00 65.81 182 ASN A C 1
ATOM 1453 O O . ASN A 1 182 ? -2.006 1.133 -6.770 1.00 65.81 182 ASN A O 1
ATOM 1457 N N . LEU A 1 183 ? -1.736 0.779 -4.573 1.00 62.81 183 LEU A N 1
ATOM 1458 C CA . LEU A 1 183 ? -0.388 1.380 -4.531 1.00 62.81 183 LEU A CA 1
ATOM 1459 C C . LEU A 1 183 ? 0.625 0.606 -5.397 1.00 62.81 183 LEU A C 1
ATOM 1461 O O . LEU A 1 183 ? 1.668 1.142 -5.750 1.00 62.81 183 LEU A O 1
ATOM 1465 N N . SER A 1 184 ? 0.322 -0.646 -5.764 1.00 48.34 184 SER A N 1
ATOM 1466 C CA . SER A 1 184 ? 1.185 -1.496 -6.598 1.00 48.34 184 SER A CA 1
ATOM 1467 C C . SER A 1 184 ? 0.749 -1.626 -8.067 1.00 48.34 184 SER A C 1
ATOM 1469 O O . SER A 1 184 ? 1.467 -2.245 -8.854 1.00 48.34 184 SER A O 1
ATOM 1471 N N . PHE A 1 185 ? -0.397 -1.056 -8.470 1.00 36.41 185 PHE A N 1
ATOM 1472 C CA . PHE A 1 185 ? -1.001 -1.287 -9.790 1.00 36.41 185 PHE A CA 1
ATOM 1473 C C . PHE A 1 185 ? -1.182 -0.016 -10.640 1.00 36.41 185 PHE A C 1
ATOM 1475 O O . PHE A 1 185 ? -1.332 1.090 -10.142 1.00 36.41 185 PHE A O 1
ATOM 1482 N N . ARG A 1 186 ? -1.173 -0.257 -11.960 1.00 39.81 186 ARG A N 1
ATOM 1483 C CA . ARG A 1 186 ? -1.137 0.613 -13.158 1.00 39.81 186 ARG A CA 1
ATOM 1484 C C . ARG A 1 186 ? -2.075 1.829 -13.269 1.00 39.81 186 ARG A C 1
ATOM 1486 O O . ARG A 1 186 ? -2.179 2.353 -14.364 1.00 39.81 186 ARG A O 1
ATOM 1493 N N . ASN A 1 187 ? -2.781 2.267 -12.241 1.00 37.28 187 ASN A N 1
ATOM 1494 C CA . ASN A 1 187 ? -3.615 3.466 -12.316 1.00 37.28 187 ASN A CA 1
ATOM 1495 C C . ASN A 1 187 ? -4.051 3.832 -10.902 1.00 37.28 187 ASN A C 1
ATOM 1497 O O . ASN A 1 187 ? -4.427 2.937 -10.147 1.00 37.28 187 ASN A O 1
ATOM 1501 N N . THR A 1 188 ? -4.119 5.132 -10.609 1.00 40.69 188 THR A N 1
ATOM 1502 C CA . THR A 1 188 ? -4.712 5.757 -9.407 1.00 40.69 188 THR A CA 1
ATOM 1503 C C . THR A 1 188 ? -3.787 6.102 -8.234 1.00 40.69 188 THR A C 1
ATOM 1505 O O . THR A 1 188 ? -4.093 5.813 -7.077 1.00 40.69 188 THR A O 1
ATOM 1508 N N . ALA A 1 189 ? -2.723 6.866 -8.478 1.00 48.56 189 ALA A N 1
ATOM 1509 C CA . ALA A 1 189 ? -2.104 7.607 -7.379 1.00 48.56 189 ALA A CA 1
ATOM 1510 C C . ALA A 1 189 ? -3.111 8.587 -6.713 1.00 48.56 189 ALA A C 1
ATOM 1512 O O . ALA A 1 189 ? -3.159 8.675 -5.485 1.00 48.56 18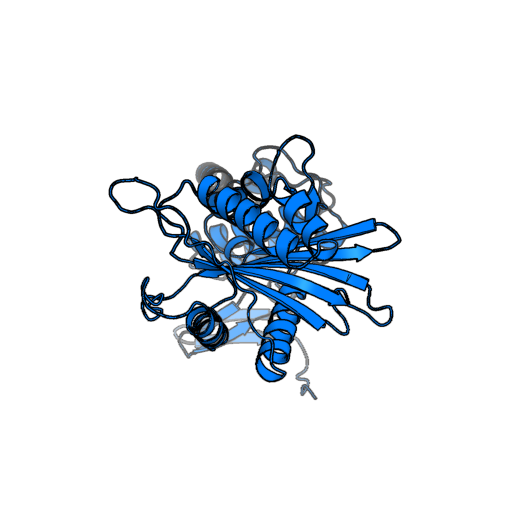9 ALA A O 1
ATOM 1513 N N . SER A 1 190 ? -4.060 9.150 -7.471 1.00 47.56 190 SER A N 1
ATOM 1514 C CA . SER A 1 190 ? -5.216 9.896 -6.943 1.00 47.56 190 SER A CA 1
ATOM 1515 C C . SER A 1 190 ? -6.190 9.068 -6.081 1.00 47.56 190 SER A C 1
ATOM 1517 O O . SER A 1 190 ? -6.641 9.552 -5.041 1.00 47.56 190 SER A O 1
ATOM 1519 N N . ALA A 1 191 ? -6.484 7.803 -6.427 1.00 48.41 191 ALA A N 1
ATOM 1520 C CA . ALA A 1 191 ? -7.345 6.938 -5.599 1.00 48.41 191 ALA A CA 1
ATOM 1521 C C . ALA A 1 191 ? -6.601 6.253 -4.437 1.00 48.41 191 ALA A C 1
ATOM 1523 O O . ALA A 1 191 ? -7.239 5.660 -3.570 1.00 48.41 191 ALA A O 1
ATOM 1524 N N . ALA A 1 192 ? -5.272 6.332 -4.374 1.00 62.72 192 ALA A N 1
ATOM 1525 C CA . ALA A 1 192 ? -4.521 6.032 -3.156 1.00 62.72 192 ALA A CA 1
ATOM 1526 C C . ALA A 1 192 ? -4.474 7.257 -2.223 1.00 62.72 192 ALA A C 1
ATOM 1528 O O . ALA A 1 192 ? -4.614 7.112 -1.005 1.00 62.72 192 ALA A O 1
ATOM 1529 N N . LYS A 1 193 ? -4.352 8.468 -2.791 1.00 76.81 193 LYS A N 1
ATOM 1530 C CA . LYS A 1 193 ? -4.229 9.733 -2.050 1.00 76.81 193 LYS A CA 1
ATOM 1531 C C . LYS A 1 193 ? -5.415 10.030 -1.146 1.00 76.81 193 LYS A C 1
ATOM 1533 O O . LYS A 1 193 ? -5.186 10.383 0.005 1.00 76.81 193 LYS A O 1
ATOM 1538 N N . TYR A 1 194 ? -6.652 9.792 -1.591 1.00 84.25 194 TYR A N 1
ATOM 1539 C CA . TYR A 1 194 ? -7.810 10.014 -0.714 1.00 84.25 194 TYR A CA 1
ATOM 1540 C C . TYR A 1 194 ? -7.729 9.172 0.568 1.00 84.25 194 TYR A C 1
ATOM 1542 O O . TYR A 1 194 ? -8.162 9.617 1.622 1.00 84.25 194 TYR A O 1
ATOM 1550 N N . PHE A 1 195 ? -7.178 7.952 0.497 1.00 88.25 195 PHE A N 1
ATOM 1551 C CA . PHE A 1 195 ? -7.129 7.064 1.652 1.00 88.25 195 PHE A CA 1
ATOM 1552 C C . PHE A 1 195 ? -6.003 7.463 2.605 1.00 88.25 195 PHE A C 1
ATOM 1554 O O . PHE A 1 195 ? -6.259 7.690 3.782 1.00 88.25 195 PHE A O 1
ATOM 1561 N N . TYR A 1 196 ? -4.762 7.575 2.120 1.00 87.88 196 TYR A N 1
ATOM 1562 C CA . TYR A 1 196 ? -3.642 7.872 3.016 1.00 87.88 196 TYR A CA 1
ATOM 1563 C C . TYR A 1 196 ? -3.557 9.351 3.410 1.00 87.88 196 TYR A C 1
ATOM 1565 O O . TYR A 1 196 ? -3.153 9.653 4.529 1.00 87.88 196 TYR A O 1
ATOM 1573 N N . LYS A 1 197 ? -3.943 10.273 2.527 1.00 88.44 197 LYS A N 1
ATOM 1574 C CA . LYS A 1 197 ? -3.832 11.709 2.777 1.00 88.44 197 LYS A CA 1
ATOM 1575 C C . LYS A 1 197 ? -5.126 12.278 3.344 1.00 88.44 197 LYS A C 1
ATOM 1577 O O . LYS A 1 197 ? -5.129 12.685 4.495 1.00 88.44 197 LYS A O 1
ATOM 1582 N N . ASP A 1 198 ? -6.220 12.242 2.586 1.00 90.12 198 ASP A N 1
ATOM 1583 C CA . ASP A 1 198 ? -7.451 12.958 2.964 1.00 90.12 198 ASP A CA 1
ATOM 1584 C C . ASP A 1 198 ? -8.214 12.263 4.109 1.00 90.12 198 ASP A C 1
ATOM 1586 O O . ASP A 1 198 ? -8.702 12.914 5.025 1.00 90.12 198 ASP A O 1
ATOM 1590 N N . PHE A 1 199 ? -8.304 10.929 4.085 1.00 94.12 199 PHE A N 1
ATOM 1591 C CA . PHE A 1 199 ? -8.984 10.145 5.117 1.00 94.12 199 PHE A CA 1
ATOM 1592 C C . PHE A 1 199 ? -8.111 9.920 6.350 1.00 94.12 199 PHE A C 1
ATOM 1594 O O . PHE A 1 199 ? -8.568 10.132 7.475 1.00 94.12 199 PHE A O 1
ATOM 1601 N N . LEU A 1 200 ? -6.885 9.415 6.176 1.00 94.88 200 LEU A N 1
ATOM 1602 C CA . LEU A 1 200 ? -6.014 9.150 7.318 1.00 94.88 200 LEU A CA 1
ATOM 1603 C C . LEU A 1 200 ? -5.418 10.447 7.878 1.00 94.88 200 LEU A C 1
ATOM 1605 O O . LEU A 1 200 ? -5.328 10.554 9.095 1.00 94.88 200 LEU A O 1
ATOM 1609 N N . GLY A 1 201 ? -5.058 11.438 7.060 1.00 93.88 201 GLY A N 1
ATOM 1610 C CA . GLY A 1 201 ? -4.212 12.550 7.515 1.00 93.88 201 GLY A CA 1
ATOM 1611 C C . GLY A 1 201 ? -2.785 12.061 7.757 1.00 93.88 201 GLY A C 1
ATOM 1612 O O . GLY A 1 201 ? -2.225 12.227 8.840 1.00 93.88 201 GLY A O 1
ATOM 1613 N N . SER A 1 202 ? -2.234 11.326 6.789 1.00 91.44 202 SER A N 1
ATOM 1614 C CA . SER A 1 202 ? -0.919 10.696 6.897 1.00 91.44 202 SER A CA 1
ATOM 1615 C C . SER A 1 202 ? -0.050 10.946 5.673 1.00 91.44 202 SER A C 1
ATOM 1617 O O . SER A 1 202 ? -0.528 11.278 4.587 1.00 91.44 202 SER A O 1
ATOM 1619 N N . GLU A 1 203 ? 1.244 10.728 5.848 1.00 85.88 203 GLU A N 1
ATOM 1620 C CA . GLU A 1 203 ? 2.237 10.729 4.786 1.00 85.88 203 GLU A CA 1
ATOM 1621 C C . GLU A 1 203 ? 3.191 9.537 4.932 1.00 85.88 203 GLU A C 1
ATOM 1623 O O . GLU A 1 203 ? 3.263 8.886 5.977 1.00 85.88 203 GLU A O 1
ATOM 1628 N N . PHE A 1 204 ? 3.935 9.221 3.873 1.00 83.44 204 PHE A N 1
ATOM 1629 C CA . PHE A 1 204 ? 4.911 8.135 3.919 1.00 83.44 204 PHE A CA 1
ATOM 1630 C C . PHE A 1 204 ? 6.112 8.512 4.790 1.00 83.44 204 PHE A C 1
ATOM 1632 O O . PHE A 1 204 ? 6.729 9.560 4.596 1.00 83.44 204 PHE A O 1
ATOM 1639 N N . SER A 1 205 ? 6.507 7.618 5.698 1.00 81.00 205 SER A N 1
ATOM 1640 C CA . SER A 1 205 ? 7.678 7.830 6.561 1.00 81.00 205 SER A CA 1
ATOM 1641 C C . SER A 1 205 ? 8.989 7.841 5.773 1.00 81.00 205 SER A C 1
ATOM 1643 O O . SER A 1 205 ? 9.935 8.520 6.161 1.00 81.00 205 SER A O 1
ATOM 1645 N N . ASN A 1 206 ? 9.035 7.122 4.647 1.00 73.81 206 ASN A N 1
ATOM 1646 C CA . ASN A 1 206 ? 10.162 7.103 3.720 1.00 73.81 206 ASN A CA 1
ATOM 1647 C C . ASN A 1 206 ? 9.709 7.478 2.301 1.00 73.81 206 ASN A C 1
ATOM 1649 O O . ASN A 1 206 ? 9.471 6.613 1.455 1.00 73.81 206 ASN A O 1
ATOM 1653 N N . GLN A 1 207 ? 9.595 8.781 2.043 1.00 72.00 207 GLN A N 1
ATOM 1654 C CA . GLN A 1 207 ? 9.183 9.296 0.735 1.00 72.00 207 GLN A CA 1
ATOM 1655 C C . GLN A 1 207 ? 10.140 8.868 -0.393 1.00 72.00 207 GLN A C 1
ATOM 1657 O O . GLN A 1 207 ? 9.679 8.504 -1.472 1.00 72.00 207 GLN A O 1
ATOM 1662 N N . GLY A 1 208 ? 11.455 8.822 -0.137 1.00 75.38 208 GLY A N 1
ATOM 1663 C CA . GLY A 1 208 ? 12.452 8.413 -1.134 1.00 75.38 208 GLY A CA 1
ATOM 1664 C C . GLY A 1 208 ? 12.321 6.946 -1.549 1.00 75.38 208 GLY A C 1
ATOM 1665 O O . GLY A 1 208 ? 12.381 6.617 -2.733 1.00 75.38 208 GLY A O 1
ATOM 1666 N N . GLY A 1 209 ? 12.064 6.058 -0.588 1.00 78.94 209 GLY A N 1
ATOM 1667 C CA . GLY A 1 209 ? 11.801 4.644 -0.840 1.00 78.94 209 GLY A CA 1
ATOM 1668 C C . GLY A 1 209 ? 10.557 4.398 -1.688 1.00 78.94 209 GLY A C 1
ATOM 1669 O O . GLY A 1 209 ? 10.599 3.622 -2.646 1.00 78.94 209 GLY A O 1
ATOM 1670 N N . VAL A 1 210 ? 9.462 5.087 -1.360 1.00 77.25 210 VAL A N 1
ATOM 1671 C CA . VAL A 1 210 ? 8.201 5.006 -2.113 1.00 77.25 210 VAL A CA 1
ATOM 1672 C C . VAL A 1 210 ? 8.366 5.588 -3.513 1.00 77.25 210 VAL A C 1
ATOM 1674 O O . VAL A 1 210 ? 7.948 4.963 -4.486 1.00 77.25 210 VAL A O 1
ATOM 1677 N N . ALA A 1 211 ? 9.045 6.730 -3.638 1.00 83.06 211 ALA A N 1
ATOM 1678 C CA . ALA A 1 211 ? 9.341 7.339 -4.928 1.00 83.06 211 ALA A CA 1
ATOM 1679 C C . ALA A 1 211 ? 10.136 6.390 -5.833 1.00 83.06 211 ALA A C 1
ATOM 1681 O O . ALA A 1 211 ? 9.784 6.242 -6.997 1.00 83.06 211 ALA A O 1
ATOM 1682 N N . ILE A 1 212 ? 11.136 5.670 -5.308 1.00 88.62 212 ILE A N 1
ATOM 1683 C CA . ILE A 1 212 ? 11.881 4.661 -6.079 1.00 88.62 212 ILE A CA 1
ATOM 1684 C C . ILE A 1 212 ? 10.970 3.540 -6.584 1.00 88.62 212 ILE A C 1
ATOM 1686 O O . ILE A 1 212 ? 11.075 3.150 -7.748 1.00 88.62 212 ILE A O 1
ATOM 1690 N N . GLN A 1 213 ? 10.087 3.010 -5.736 1.00 85.25 213 GLN A N 1
ATOM 1691 C CA . GLN A 1 213 ? 9.182 1.931 -6.136 1.00 85.25 213 GLN A CA 1
ATOM 1692 C C . GLN A 1 213 ? 8.184 2.394 -7.200 1.00 85.25 213 GLN A C 1
ATOM 1694 O O . GLN A 1 213 ? 8.023 1.711 -8.214 1.00 85.25 213 GLN A O 1
ATOM 1699 N N . ASN A 1 214 ? 7.573 3.564 -7.002 1.00 83.81 214 ASN A N 1
ATOM 1700 C CA . ASN A 1 214 ? 6.615 4.143 -7.940 1.00 83.81 214 ASN A CA 1
ATOM 1701 C C . ASN A 1 214 ? 7.281 4.487 -9.269 1.00 83.81 214 ASN A C 1
ATOM 1703 O O . ASN A 1 214 ? 6.766 4.101 -10.313 1.00 83.81 214 ASN A O 1
ATOM 1707 N N . PHE A 1 215 ? 8.453 5.124 -9.229 1.00 91.31 215 PHE A N 1
ATOM 1708 C CA . PHE A 1 215 ? 9.245 5.426 -10.417 1.00 91.31 215 PHE A CA 1
ATOM 1709 C C . PHE A 1 215 ? 9.546 4.143 -11.194 1.00 91.31 215 PHE A C 1
ATOM 1711 O O . PHE A 1 215 ? 9.161 4.009 -12.347 1.00 91.31 215 PHE A O 1
ATOM 1718 N N . ASN A 1 216 ? 10.130 3.137 -10.535 1.00 92.31 216 ASN A N 1
ATOM 1719 C CA . ASN A 1 216 ? 10.442 1.855 -11.162 1.00 92.31 216 ASN A CA 1
ATOM 1720 C C . ASN A 1 216 ? 9.213 1.180 -11.791 1.00 92.31 216 ASN A C 1
ATOM 1722 O O . ASN A 1 216 ? 9.316 0.599 -12.870 1.00 92.31 216 ASN A O 1
ATOM 1726 N N . ASN A 1 217 ? 8.062 1.209 -11.115 1.00 88.50 217 ASN A N 1
ATOM 1727 C CA . ASN A 1 217 ? 6.836 0.593 -11.613 1.00 88.50 217 ASN A CA 1
ATOM 1728 C C . ASN A 1 217 ? 6.276 1.355 -12.822 1.00 88.50 217 ASN A C 1
ATOM 1730 O O . ASN A 1 217 ? 6.093 0.764 -13.883 1.00 88.50 217 ASN A O 1
ATOM 1734 N N . LEU A 1 218 ? 6.055 2.665 -12.689 1.00 89.69 218 LEU A N 1
ATOM 1735 C CA . LEU A 1 218 ? 5.493 3.511 -13.745 1.00 89.69 218 LEU A CA 1
ATOM 1736 C C . LEU A 1 218 ? 6.373 3.511 -14.996 1.00 89.69 218 LEU A C 1
ATOM 1738 O O . LEU A 1 218 ? 5.870 3.319 -16.102 1.00 89.69 218 LEU A O 1
ATOM 1742 N N . THR A 1 219 ? 7.692 3.604 -14.843 1.00 94.94 219 THR A N 1
ATOM 1743 C CA . THR A 1 219 ? 8.591 3.549 -15.996 1.00 94.94 219 THR A CA 1
ATOM 1744 C C . THR A 1 219 ? 8.560 2.184 -16.691 1.00 94.94 219 THR A C 1
ATOM 1746 O O . THR A 1 219 ? 8.554 2.134 -17.919 1.00 94.94 219 THR A O 1
ATOM 1749 N N . GLN A 1 220 ? 8.472 1.067 -15.952 1.00 93.06 220 GLN A N 1
ATOM 1750 C CA . GLN A 1 220 ? 8.280 -0.261 -16.559 1.00 93.06 220 GLN A CA 1
ATOM 1751 C C . GLN A 1 220 ? 6.971 -0.342 -17.352 1.00 93.06 220 GLN A C 1
ATOM 1753 O O . GLN A 1 220 ? 6.953 -0.886 -18.453 1.00 93.06 220 GLN A O 1
ATOM 1758 N N . ILE A 1 221 ? 5.888 0.224 -16.815 1.00 91.69 221 ILE A N 1
ATOM 1759 C CA . ILE A 1 221 ? 4.574 0.269 -17.467 1.00 91.69 221 ILE A CA 1
ATOM 1760 C C . ILE A 1 221 ? 4.654 1.011 -18.800 1.00 91.69 221 ILE A C 1
ATOM 1762 O O . ILE A 1 221 ? 4.158 0.510 -19.811 1.00 91.69 221 ILE A O 1
ATOM 1766 N N . PHE A 1 222 ? 5.298 2.175 -18.792 1.00 94.38 222 PHE A N 1
ATOM 1767 C CA . PHE A 1 222 ? 5.484 2.996 -19.976 1.00 94.38 222 PHE A CA 1
ATOM 1768 C C . PHE A 1 222 ? 6.342 2.283 -21.032 1.00 94.38 222 PHE A C 1
ATOM 1770 O O . PHE A 1 222 ? 5.915 2.149 -22.179 1.00 94.38 222 PHE A O 1
ATOM 1777 N N . ILE A 1 223 ? 7.492 1.722 -20.636 1.00 93.31 223 ILE A N 1
ATOM 1778 C CA . ILE A 1 223 ? 8.367 0.937 -21.528 1.00 93.31 223 ILE A CA 1
ATOM 1779 C C . ILE A 1 223 ? 7.606 -0.247 -22.142 1.00 93.31 223 ILE A C 1
ATOM 1781 O O . ILE A 1 223 ? 7.706 -0.498 -23.343 1.00 93.31 223 ILE A O 1
ATOM 1785 N N . ASP A 1 224 ? 6.813 -0.962 -21.342 1.00 89.44 224 ASP A N 1
ATOM 1786 C CA . ASP A 1 224 ? 6.011 -2.089 -21.820 1.00 89.44 224 ASP A CA 1
ATOM 1787 C C . ASP A 1 224 ? 4.978 -1.689 -22.876 1.00 89.44 224 ASP A C 1
ATOM 1789 O O . ASP A 1 224 ? 4.646 -2.525 -23.717 1.00 89.44 224 ASP A O 1
ATOM 1793 N N . SER A 1 225 ? 4.458 -0.459 -22.800 1.00 90.19 225 SER A N 1
ATOM 1794 C CA . SER A 1 225 ? 3.458 0.075 -23.731 1.00 90.19 225 SER A CA 1
ATOM 1795 C C . SER A 1 225 ? 4.047 0.632 -25.027 1.00 90.19 225 SER A C 1
ATOM 1797 O O . SER A 1 225 ? 3.342 0.684 -26.028 1.00 90.19 225 SER A O 1
ATOM 1799 N N . MET A 1 226 ? 5.321 1.030 -25.017 1.00 89.19 226 MET A N 1
ATOM 1800 C CA . MET A 1 226 ? 5.967 1.681 -26.159 1.00 89.19 226 MET A CA 1
ATOM 1801 C C . MET A 1 226 ? 6.570 0.691 -27.155 1.00 89.19 226 MET A C 1
ATOM 1803 O O . MET A 1 226 ? 6.583 0.942 -28.357 1.00 89.19 226 MET A O 1
ATOM 1807 N N . PHE A 1 227 ? 7.096 -0.428 -26.662 1.00 84.00 227 PHE A N 1
ATOM 1808 C CA . PHE A 1 227 ? 7.813 -1.390 -27.491 1.00 84.00 227 PHE A CA 1
ATOM 1809 C C . PHE A 1 227 ? 7.015 -2.683 -27.609 1.00 84.00 227 PHE A C 1
ATOM 1811 O O . PHE A 1 227 ? 6.466 -3.170 -26.626 1.00 84.00 227 PHE A O 1
ATOM 1818 N N . ASP A 1 228 ? 7.010 -3.291 -28.789 1.00 80.12 228 ASP A N 1
ATOM 1819 C CA . ASP A 1 228 ? 6.594 -4.689 -28.956 1.00 80.12 228 ASP A CA 1
ATOM 1820 C C . ASP A 1 228 ? 7.807 -5.623 -28.996 1.00 80.12 228 ASP A C 1
ATOM 1822 O O . ASP A 1 228 ? 7.733 -6.768 -28.540 1.00 80.12 228 ASP A O 1
ATOM 1826 N N . ASP A 1 229 ? 8.946 -5.122 -29.488 1.00 81.75 229 ASP A N 1
ATOM 1827 C CA . ASP A 1 229 ? 10.187 -5.883 -29.545 1.00 81.75 229 ASP A CA 1
ATOM 1828 C C . ASP A 1 229 ? 10.837 -6.028 -28.164 1.00 81.75 229 ASP A C 1
ATOM 1830 O O . ASP A 1 229 ? 10.980 -5.081 -27.385 1.00 81.75 229 ASP A O 1
ATOM 1834 N N . TYR A 1 230 ? 11.260 -7.251 -27.858 1.00 79.50 230 TYR A N 1
ATOM 1835 C CA . TYR A 1 230 ? 11.825 -7.587 -26.559 1.00 79.50 230 TYR A CA 1
ATOM 1836 C C . TYR A 1 230 ? 13.242 -7.027 -26.384 1.00 79.50 230 TYR A C 1
ATOM 1838 O O . TYR A 1 230 ? 13.642 -6.764 -25.249 1.00 79.50 230 TYR A O 1
ATOM 1846 N N . ILE A 1 231 ? 14.004 -6.857 -27.474 1.00 81.56 231 ILE A N 1
ATOM 1847 C CA . ILE A 1 231 ? 15.377 -6.337 -27.411 1.00 81.56 231 ILE A CA 1
ATOM 1848 C C . ILE A 1 231 ? 15.342 -4.885 -26.945 1.00 81.56 231 ILE A C 1
ATOM 1850 O O . ILE A 1 231 ? 16.033 -4.534 -25.985 1.00 81.56 231 ILE A O 1
ATOM 1854 N N . ASP A 1 232 ? 14.479 -4.072 -27.558 1.00 85.81 232 ASP A N 1
ATOM 1855 C CA . ASP A 1 232 ? 14.269 -2.692 -27.131 1.00 85.81 232 ASP A CA 1
ATOM 1856 C C . ASP A 1 232 ? 13.789 -2.638 -25.675 1.00 85.81 232 ASP A C 1
ATOM 1858 O O . ASP A 1 232 ? 14.408 -1.949 -24.862 1.00 85.81 232 ASP A O 1
ATOM 1862 N N . LYS A 1 233 ? 12.790 -3.444 -25.275 1.00 89.12 233 LYS A N 1
ATOM 1863 C CA . LYS A 1 233 ? 12.353 -3.505 -23.863 1.00 89.12 233 LYS A CA 1
ATOM 1864 C C . LYS A 1 233 ? 13.507 -3.775 -22.904 1.00 89.12 233 LYS A C 1
ATOM 1866 O O . LYS A 1 233 ? 13.678 -3.042 -21.934 1.00 89.12 233 LYS A O 1
ATOM 1871 N N . ILE A 1 234 ? 14.320 -4.801 -23.161 1.00 88.44 234 ILE A N 1
ATOM 1872 C CA . ILE A 1 234 ? 15.465 -5.142 -22.302 1.00 88.44 234 ILE A CA 1
ATOM 1873 C C . ILE A 1 234 ? 16.452 -3.973 -22.219 1.00 88.44 234 ILE A C 1
ATOM 1875 O O . ILE A 1 234 ? 16.965 -3.695 -21.130 1.00 88.44 234 ILE A O 1
ATOM 1879 N N . ARG A 1 235 ? 16.696 -3.266 -23.331 1.00 89.50 235 ARG A N 1
ATOM 1880 C CA . ARG A 1 235 ? 17.565 -2.081 -23.358 1.00 89.50 235 ARG A CA 1
ATOM 1881 C C . ARG A 1 235 ? 17.050 -1.003 -22.405 1.00 89.50 235 ARG A C 1
ATOM 1883 O O . ARG A 1 235 ? 17.781 -0.612 -21.496 1.00 89.50 235 ARG A O 1
ATOM 1890 N N . TYR A 1 236 ? 15.800 -0.564 -22.552 1.00 93.25 236 TYR A N 1
ATOM 1891 C CA . TYR A 1 236 ? 15.242 0.505 -21.711 1.00 93.25 236 TYR A CA 1
ATOM 1892 C C . TYR A 1 236 ? 15.071 0.087 -20.248 1.00 93.25 236 TYR A C 1
ATOM 1894 O O . TYR A 1 236 ? 15.335 0.882 -19.349 1.00 93.25 236 TYR A O 1
ATOM 1902 N N . LEU A 1 237 ? 14.717 -1.173 -19.979 1.00 93.88 237 LEU A N 1
ATOM 1903 C CA . LEU A 1 237 ? 14.667 -1.705 -18.614 1.00 93.88 237 LEU A CA 1
ATOM 1904 C C . LEU A 1 237 ? 16.051 -1.733 -17.951 1.00 93.88 237 LEU A C 1
ATOM 1906 O O . LEU A 1 237 ? 16.170 -1.496 -16.748 1.00 93.88 237 LEU A O 1
ATOM 1910 N N . SER A 1 238 ? 17.108 -1.985 -18.725 1.00 92.56 238 SER A N 1
ATOM 1911 C CA . SER A 1 238 ? 18.487 -1.905 -18.231 1.00 92.56 238 SER A CA 1
ATOM 1912 C C . SER A 1 238 ? 18.890 -0.461 -17.924 1.00 92.56 238 SER A C 1
ATOM 1914 O O . SER A 1 238 ? 19.502 -0.214 -16.884 1.00 92.56 238 SER A O 1
ATOM 1916 N N . ILE A 1 239 ? 18.496 0.499 -18.773 1.00 95.00 239 ILE A N 1
ATOM 1917 C CA . ILE A 1 239 ? 18.701 1.938 -18.528 1.00 95.00 239 ILE A CA 1
ATOM 1918 C C . ILE A 1 239 ? 17.973 2.370 -17.249 1.00 95.00 239 ILE A C 1
ATOM 1920 O O . ILE A 1 239 ? 18.580 3.016 -16.398 1.00 95.00 239 ILE A O 1
ATOM 1924 N N . LEU A 1 240 ? 16.715 1.955 -17.067 1.00 96.19 240 LEU A N 1
ATOM 1925 C CA . LEU A 1 240 ? 15.931 2.207 -15.855 1.00 96.19 240 LEU A CA 1
ATOM 1926 C C . LEU A 1 240 ? 16.636 1.696 -14.597 1.00 96.19 240 LEU A C 1
ATOM 1928 O O . LEU A 1 240 ? 16.826 2.452 -13.641 1.00 96.19 240 LEU A O 1
ATOM 1932 N N . LEU A 1 241 ? 17.066 0.431 -14.595 1.00 95.06 241 LEU A N 1
ATOM 1933 C CA . LEU A 1 241 ? 17.763 -0.122 -13.437 1.00 95.06 241 LEU A CA 1
ATOM 1934 C C . LEU A 1 241 ? 19.072 0.629 -13.154 1.00 95.06 241 LEU A C 1
ATOM 1936 O O . LEU A 1 241 ? 19.378 0.906 -11.991 1.00 95.06 241 LEU A O 1
ATOM 1940 N N . GLY A 1 242 ? 19.823 0.971 -14.205 1.00 94.38 242 GLY A N 1
ATOM 1941 C CA . GLY A 1 242 ? 21.048 1.761 -14.112 1.00 94.38 242 GLY A CA 1
ATOM 1942 C C . GLY A 1 242 ? 20.809 3.159 -13.543 1.00 94.38 242 GLY A C 1
ATOM 1943 O O . GLY A 1 242 ? 21.567 3.601 -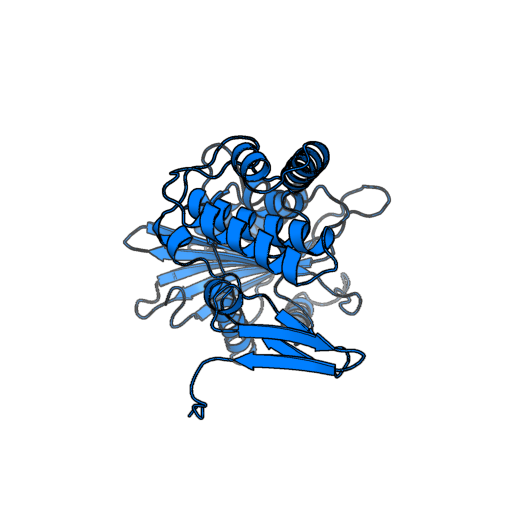12.686 1.00 94.38 242 GLY A O 1
ATOM 1944 N N . TYR A 1 243 ? 19.728 3.828 -13.946 1.00 95.75 243 TYR A N 1
ATOM 1945 C CA . TYR A 1 243 ? 19.351 5.146 -13.438 1.00 95.75 243 TYR A CA 1
ATOM 1946 C C . TYR A 1 243 ? 18.992 5.112 -11.945 1.00 95.75 243 TYR A C 1
ATOM 1948 O O . TYR A 1 243 ? 19.519 5.895 -11.147 1.00 95.75 243 TYR A O 1
ATOM 1956 N N . ILE A 1 244 ? 18.150 4.153 -11.538 1.00 94.50 244 ILE A N 1
ATOM 1957 C CA . ILE A 1 244 ? 17.732 3.990 -10.138 1.00 94.50 244 ILE A CA 1
ATOM 1958 C C . ILE A 1 244 ? 18.949 3.720 -9.245 1.00 94.50 244 ILE A C 1
ATOM 1960 O O . ILE A 1 244 ? 19.143 4.404 -8.237 1.00 94.50 244 ILE A O 1
ATOM 1964 N N . ARG A 1 245 ? 19.796 2.760 -9.638 1.00 93.88 245 ARG A N 1
ATOM 1965 C CA . ARG A 1 245 ? 20.988 2.342 -8.877 1.00 93.88 245 ARG A CA 1
ATOM 1966 C C . ARG A 1 245 ? 22.197 3.257 -9.044 1.00 93.88 245 ARG A C 1
ATOM 1968 O O . ARG A 1 245 ? 23.185 3.079 -8.337 1.00 93.88 245 ARG A O 1
ATOM 1975 N N . GLY A 1 246 ? 22.139 4.192 -9.985 1.00 90.75 246 GLY A N 1
ATOM 1976 C CA . GLY A 1 246 ? 23.223 5.114 -10.282 1.00 90.75 246 GLY A CA 1
ATOM 1977 C C . GLY A 1 246 ? 23.536 6.050 -9.117 1.00 90.75 246 GLY A C 1
ATOM 1978 O O . GLY A 1 246 ? 22.752 6.206 -8.180 1.00 90.75 246 GLY A O 1
ATOM 1979 N N . THR A 1 247 ? 24.680 6.723 -9.216 1.00 85.25 247 THR A N 1
ATOM 1980 C CA . THR A 1 247 ? 25.247 7.585 -8.166 1.00 85.25 247 THR A CA 1
ATOM 1981 C C . THR A 1 247 ? 24.502 8.898 -7.944 1.00 85.25 247 THR A C 1
ATOM 1983 O O . THR A 1 247 ? 24.831 9.620 -7.008 1.00 85.25 247 THR A O 1
ATOM 1986 N N . ASN A 1 248 ? 23.529 9.239 -8.794 1.00 86.38 248 ASN A N 1
ATOM 1987 C CA . ASN A 1 248 ? 22.674 10.407 -8.581 1.00 86.38 248 ASN A CA 1
ATOM 1988 C C . ASN A 1 248 ? 21.994 10.284 -7.210 1.00 86.38 248 ASN A C 1
ATOM 1990 O O . ASN A 1 248 ? 21.653 9.177 -6.806 1.00 86.38 248 ASN A O 1
ATOM 1994 N N . ASN A 1 249 ? 21.769 11.390 -6.504 1.00 88.38 249 ASN A N 1
ATOM 1995 C CA . ASN A 1 249 ? 21.114 11.363 -5.188 1.00 88.38 249 ASN A CA 1
ATOM 1996 C C . ASN A 1 249 ? 19.602 11.602 -5.267 1.00 88.38 249 ASN A C 1
ATOM 1998 O O . ASN A 1 249 ? 18.922 11.531 -4.249 1.00 88.38 249 ASN A O 1
ATOM 2002 N N . THR A 1 250 ? 19.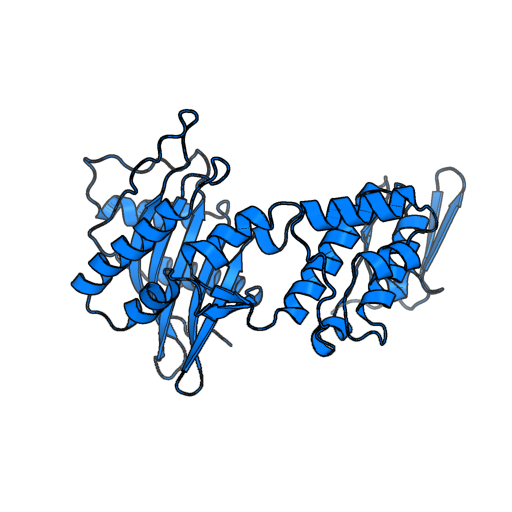073 11.873 -6.459 1.00 90.62 250 THR A N 1
ATOM 2003 C CA . THR A 1 250 ? 17.660 12.176 -6.697 1.00 90.62 250 THR A CA 1
ATOM 2004 C C . THR A 1 250 ? 17.094 11.346 -7.852 1.00 90.62 250 THR A C 1
ATOM 2006 O O . THR A 1 250 ? 17.841 10.805 -8.671 1.00 90.62 250 THR A O 1
ATOM 2009 N N . LEU A 1 251 ? 15.768 11.210 -7.880 1.00 91.19 251 LEU A N 1
ATOM 2010 C CA . LEU A 1 251 ? 14.976 10.770 -9.025 1.00 91.19 251 LEU A CA 1
ATOM 2011 C C . LEU A 1 251 ? 14.353 11.992 -9.678 1.00 91.19 251 LEU A C 1
ATOM 2013 O O . LEU A 1 251 ? 13.704 12.780 -8.997 1.00 91.19 251 LEU A O 1
ATOM 2017 N N . SER A 1 252 ? 14.516 12.107 -10.988 1.00 93.81 252 SER A N 1
ATOM 2018 C CA . SER A 1 252 ? 13.952 13.174 -11.806 1.00 93.81 252 SER A CA 1
ATOM 2019 C C . SER A 1 252 ? 13.369 12.560 -13.071 1.00 93.81 252 SER A C 1
ATOM 2021 O O . SER A 1 252 ? 14.067 11.864 -13.815 1.00 93.81 252 SER A O 1
ATOM 2023 N N . ILE A 1 253 ? 12.080 12.802 -13.320 1.00 95.56 253 ILE A N 1
ATOM 2024 C CA . ILE A 1 253 ? 11.427 12.339 -14.552 1.00 95.56 253 ILE A CA 1
ATOM 2025 C C . ILE A 1 253 ? 12.042 13.007 -15.783 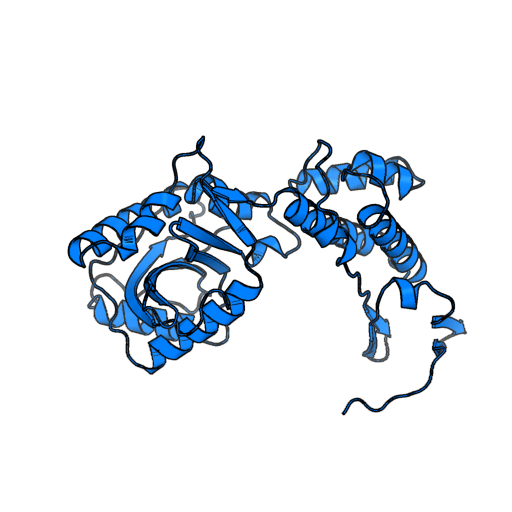1.00 95.56 253 ILE A C 1
ATOM 2027 O O . ILE A 1 253 ? 12.205 12.352 -16.811 1.00 95.56 253 ILE A O 1
ATOM 2031 N N . HIS A 1 254 ? 12.475 14.262 -15.650 1.00 94.94 254 HIS A N 1
ATOM 2032 C CA . HIS A 1 254 ? 13.140 15.006 -16.712 1.00 94.94 254 HIS A CA 1
ATOM 2033 C C . HIS A 1 254 ? 14.516 14.418 -17.027 1.00 94.94 254 HIS A C 1
ATOM 2035 O O . HIS A 1 254 ? 14.772 14.066 -18.178 1.00 94.94 254 HIS A O 1
ATOM 2041 N N . ASP A 1 255 ? 15.366 14.221 -16.014 1.00 95.44 255 ASP A N 1
ATOM 2042 C CA . ASP A 1 255 ? 16.725 13.705 -16.225 1.00 95.44 255 ASP A CA 1
ATOM 2043 C C . ASP A 1 255 ? 16.694 12.294 -16.809 1.00 95.44 255 ASP A C 1
ATOM 2045 O O . ASP A 1 255 ? 17.450 11.978 -17.728 1.00 95.44 255 ASP A O 1
ATOM 2049 N N . PHE A 1 256 ? 15.792 11.446 -16.303 1.00 96.62 256 PHE A N 1
ATOM 2050 C CA . PHE A 1 256 ? 15.615 10.115 -16.863 1.00 96.62 256 PHE A CA 1
ATOM 2051 C C . PHE A 1 256 ? 15.128 10.169 -18.308 1.00 96.62 256 PHE A C 1
ATOM 2053 O O . PHE A 1 256 ? 15.667 9.440 -19.131 1.00 96.62 256 PHE A O 1
ATOM 2060 N N . SER A 1 257 ? 14.149 11.023 -18.632 1.00 96.19 257 SER A N 1
ATOM 2061 C CA . SER A 1 257 ? 13.615 11.110 -19.997 1.00 96.19 257 SER A CA 1
ATOM 2062 C C . SER A 1 257 ? 14.705 11.454 -21.016 1.00 96.19 257 SER A C 1
ATOM 2064 O O . SER A 1 257 ? 14.812 10.792 -22.042 1.00 96.19 257 SER A O 1
ATOM 2066 N N . ILE A 1 258 ? 15.577 12.410 -20.675 1.00 94.06 258 ILE A N 1
ATOM 2067 C CA . ILE A 1 258 ? 16.703 12.848 -21.508 1.00 94.06 258 ILE A CA 1
ATOM 2068 C C . ILE A 1 258 ? 17.755 11.743 -21.629 1.00 94.06 258 ILE A C 1
ATOM 2070 O O . ILE A 1 258 ? 18.338 11.557 -22.692 1.00 94.06 258 ILE A O 1
ATOM 2074 N N . GLN A 1 259 ? 18.022 11.015 -20.542 1.00 94.25 259 GLN A N 1
ATOM 2075 C CA . GLN A 1 259 ? 19.000 9.929 -20.551 1.00 94.25 259 GLN A CA 1
ATOM 2076 C C . GLN A 1 259 ? 18.496 8.689 -21.301 1.00 94.25 259 GLN A C 1
ATOM 2078 O O . GLN A 1 259 ? 19.295 7.958 -21.886 1.00 94.25 259 GLN A O 1
ATOM 2083 N N . ALA A 1 260 ? 17.201 8.396 -21.207 1.00 94.31 260 ALA A N 1
ATOM 2084 C CA . ALA A 1 260 ? 16.631 7.151 -21.691 1.00 94.31 260 ALA A CA 1
ATOM 2085 C C . ALA A 1 260 ? 16.171 7.235 -23.144 1.00 94.31 260 ALA A C 1
ATOM 2087 O O . ALA A 1 260 ? 16.362 6.259 -23.865 1.00 94.31 260 ALA A O 1
ATOM 2088 N N . PHE A 1 261 ? 15.570 8.347 -23.573 1.00 94.38 261 PHE A N 1
ATOM 2089 C CA . PHE A 1 261 ? 14.913 8.446 -24.874 1.00 94.38 261 PHE A CA 1
ATOM 2090 C C . PHE A 1 261 ? 15.619 9.448 -25.791 1.00 94.38 261 PHE A C 1
ATOM 2092 O O . PHE A 1 261 ? 15.766 10.622 -25.465 1.00 94.38 261 PHE A O 1
ATOM 2099 N N . ASP A 1 262 ? 15.996 8.982 -26.984 1.00 90.44 262 ASP A N 1
ATOM 2100 C CA . ASP A 1 262 ? 16.643 9.822 -27.999 1.00 90.44 262 ASP A CA 1
ATOM 2101 C C . ASP A 1 262 ? 15.652 10.778 -28.693 1.00 90.44 262 ASP A C 1
ATOM 2103 O O . ASP A 1 262 ? 16.048 11.829 -29.197 1.00 90.44 262 ASP A O 1
ATOM 2107 N N . ASN A 1 263 ? 14.362 10.416 -28.743 1.00 91.69 263 ASN A N 1
ATOM 2108 C CA . ASN A 1 263 ? 13.309 11.218 -29.368 1.00 91.69 263 ASN A CA 1
ATOM 2109 C C . ASN A 1 263 ? 12.675 12.187 -28.346 1.00 91.69 263 ASN A C 1
ATOM 2111 O O . ASN A 1 263 ? 12.057 11.717 -27.386 1.00 91.69 263 ASN A O 1
ATOM 2115 N N . PRO A 1 264 ? 12.729 13.516 -28.573 1.00 92.25 264 PRO A N 1
ATOM 2116 C CA . PRO A 1 264 ? 12.097 14.503 -27.698 1.00 92.25 264 PRO A CA 1
ATOM 2117 C C . PRO A 1 264 ? 10.587 14.314 -27.498 1.00 92.25 264 PRO A C 1
ATOM 2119 O O . PRO A 1 264 ? 10.090 14.582 -26.407 1.00 92.25 264 PRO A O 1
ATOM 2122 N N . GLU A 1 265 ? 9.855 13.844 -28.514 1.00 94.38 265 GLU A N 1
ATOM 2123 C CA . GLU A 1 265 ? 8.411 13.589 -28.391 1.00 94.38 265 GLU A CA 1
ATOM 2124 C C . GLU A 1 265 ? 8.147 12.470 -27.378 1.00 94.38 265 GLU A C 1
ATOM 2126 O O . GLU A 1 265 ? 7.344 12.632 -26.464 1.00 94.38 265 GLU A O 1
ATOM 2131 N N . THR A 1 266 ? 8.915 11.383 -27.462 1.00 93.50 266 THR A N 1
ATOM 2132 C CA . THR A 1 266 ? 8.851 10.256 -26.526 1.00 93.50 266 THR A CA 1
ATOM 2133 C C . THR A 1 266 ? 9.231 10.663 -25.100 1.00 93.50 266 THR A C 1
ATOM 2135 O O . THR A 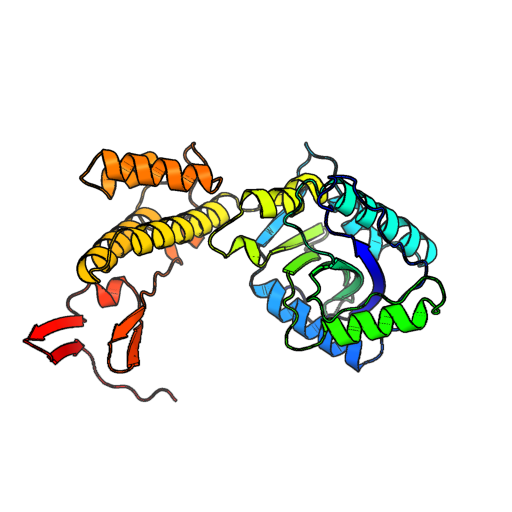1 266 ? 8.600 10.222 -24.139 1.00 93.50 266 THR A O 1
ATOM 2138 N N . SER A 1 267 ? 10.232 11.535 -24.941 1.00 95.12 267 SER A N 1
ATOM 2139 C CA . SER A 1 267 ? 10.581 12.101 -23.633 1.00 95.12 267 SER A CA 1
ATOM 2140 C C . SER A 1 267 ? 9.421 12.890 -23.031 1.00 95.12 267 SER A C 1
ATOM 2142 O O . SER A 1 267 ? 9.135 12.750 -21.841 1.00 95.12 267 SER A O 1
ATOM 2144 N N . GLN A 1 268 ? 8.720 13.684 -23.845 1.00 95.88 268 GLN A N 1
ATOM 2145 C CA . GLN A 1 268 ? 7.562 14.447 -23.385 1.00 95.88 268 GLN A CA 1
ATOM 2146 C C . GLN A 1 268 ? 6.366 13.542 -23.061 1.00 95.88 268 GLN A C 1
ATOM 2148 O O . GLN A 1 268 ? 5.712 13.751 -22.042 1.00 95.88 268 GLN A O 1
ATOM 2153 N N . GLU A 1 269 ? 6.102 12.518 -23.875 1.00 96.06 269 GLU A N 1
ATOM 2154 C CA . GLU A 1 269 ? 5.079 11.501 -23.597 1.00 96.06 269 GLU A CA 1
ATOM 2155 C C . GLU A 1 269 ? 5.344 10.786 -22.271 1.00 96.06 269 GLU A C 1
ATOM 2157 O O . GLU A 1 269 ? 4.420 10.598 -21.481 1.00 96.06 269 GLU A O 1
ATOM 2162 N N . TYR A 1 270 ? 6.606 10.447 -21.986 1.00 96.88 270 TYR A N 1
ATOM 2163 C CA . TYR A 1 270 ? 6.999 9.862 -20.707 1.00 96.88 270 TYR A CA 1
ATOM 2164 C C . TYR A 1 270 ? 6.718 10.802 -19.537 1.00 96.88 270 TYR A C 1
ATOM 2166 O O . TYR A 1 270 ? 6.113 10.388 -18.551 1.00 96.88 270 TYR A O 1
ATOM 2174 N N . ILE A 1 271 ? 7.147 12.064 -19.633 1.00 95.62 271 ILE A N 1
ATOM 2175 C CA . ILE A 1 271 ? 6.924 13.060 -18.577 1.00 95.62 271 ILE A CA 1
ATOM 2176 C C . ILE A 1 271 ? 5.424 13.214 -18.319 1.00 95.62 271 ILE A C 1
ATOM 2178 O O . ILE A 1 271 ? 4.993 13.110 -17.173 1.00 95.62 271 ILE A O 1
ATOM 2182 N N . ASN A 1 272 ? 4.625 13.382 -19.375 1.00 93.12 272 ASN A N 1
ATOM 2183 C CA . ASN A 1 272 ? 3.174 13.506 -19.261 1.00 93.12 272 ASN A CA 1
ATOM 2184 C C . ASN A 1 272 ? 2.564 12.261 -18.607 1.00 93.12 272 ASN A C 1
ATOM 2186 O O . ASN A 1 272 ? 1.813 12.394 -17.648 1.00 93.12 272 ASN A O 1
ATOM 2190 N N . PHE A 1 273 ? 2.955 11.059 -19.046 1.00 93.44 273 PHE A N 1
ATOM 2191 C CA . PHE A 1 273 ? 2.505 9.803 -18.448 1.00 93.44 273 PHE A CA 1
ATOM 2192 C C . PHE A 1 273 ? 2.825 9.727 -16.947 1.00 93.44 273 PHE A C 1
ATOM 2194 O O . PHE A 1 273 ? 1.986 9.300 -16.153 1.00 93.44 273 PHE A O 1
ATOM 2201 N N . MET A 1 274 ? 4.026 10.145 -16.537 1.00 89.69 274 MET A N 1
ATOM 2202 C CA . MET A 1 274 ? 4.428 10.147 -15.129 1.00 89.69 274 MET A CA 1
ATOM 2203 C C . MET A 1 274 ? 3.594 11.135 -14.301 1.00 89.69 274 MET A C 1
ATOM 2205 O O . MET A 1 274 ? 3.135 10.774 -13.217 1.00 89.69 274 MET A O 1
ATOM 2209 N N . LEU A 1 275 ? 3.362 12.346 -14.816 1.00 86.12 275 LEU A N 1
ATOM 2210 C CA . LEU A 1 275 ? 2.568 13.384 -14.147 1.00 86.12 275 LEU A CA 1
ATOM 2211 C C . LEU A 1 275 ? 1.078 13.020 -14.066 1.00 86.12 275 LEU A C 1
ATOM 2213 O O . LEU A 1 275 ? 0.458 13.200 -13.022 1.00 86.12 275 LEU A O 1
ATOM 2217 N N . GLU A 1 276 ? 0.509 12.442 -15.126 1.00 82.62 276 GLU A N 1
ATOM 2218 C CA . GLU A 1 276 ? -0.869 11.927 -15.145 1.00 82.62 276 GLU A CA 1
ATOM 2219 C C . GLU A 1 276 ? -1.087 10.784 -14.140 1.00 82.62 276 GLU A C 1
ATOM 2221 O O . GLU A 1 276 ? -2.210 10.547 -13.696 1.00 82.62 276 GLU A O 1
ATOM 2226 N N . ASN A 1 277 ? -0.010 10.094 -13.749 1.00 76.81 277 ASN A N 1
ATOM 2227 C CA . ASN A 1 277 ? -0.002 9.072 -12.703 1.00 76.81 277 ASN A CA 1
ATOM 2228 C C . ASN A 1 277 ? 0.464 9.614 -11.334 1.00 76.81 277 ASN A C 1
ATOM 2230 O O . ASN A 1 277 ? 0.913 8.840 -10.487 1.00 76.81 277 ASN A O 1
ATOM 2234 N N . ASP A 1 278 ? 0.353 10.931 -11.126 1.00 73.62 278 ASP A N 1
ATOM 2235 C CA . ASP A 1 278 ? 0.720 11.693 -9.924 1.00 73.62 278 ASP A CA 1
ATOM 2236 C C . ASP A 1 278 ? 2.143 11.419 -9.395 1.00 73.62 278 ASP A C 1
ATOM 2238 O O . ASP A 1 278 ? 2.393 11.461 -8.184 1.00 73.62 278 ASP A O 1
ATOM 2242 N N . PHE A 1 279 ? 3.101 11.130 -10.280 1.00 82.56 279 PHE A N 1
ATOM 2243 C CA . PHE A 1 279 ? 4.504 11.178 -9.887 1.00 82.56 279 PHE A CA 1
ATOM 2244 C C . PHE A 1 279 ? 4.958 12.634 -9.705 1.00 82.56 279 PHE A C 1
ATOM 2246 O O . PHE A 1 279 ? 4.419 13.557 -10.314 1.00 82.56 279 PHE A O 1
ATOM 2253 N N . PHE A 1 280 ? 5.961 12.843 -8.855 1.00 78.25 280 PHE A N 1
ATOM 2254 C CA . PHE A 1 280 ? 6.491 14.167 -8.543 1.00 78.25 280 PHE A CA 1
ATOM 2255 C C . PHE A 1 280 ? 7.119 14.830 -9.778 1.00 78.25 280 PHE A C 1
ATOM 2257 O O . PHE A 1 280 ? 7.970 14.235 -10.442 1.00 78.25 280 PHE A O 1
ATOM 2264 N N . GLU A 1 281 ? 6.717 16.071 -10.057 1.00 82.12 281 GLU A N 1
ATOM 2265 C CA . GLU A 1 281 ? 7.358 16.914 -11.076 1.00 82.12 281 GLU A CA 1
ATOM 2266 C C . GLU A 1 281 ? 8.775 17.310 -10.640 1.00 82.12 281 GLU A C 1
ATOM 2268 O O . GLU A 1 281 ? 9.729 17.254 -11.417 1.00 82.12 281 GLU A O 1
ATOM 2273 N N . GLU A 1 282 ? 8.926 17.650 -9.359 1.00 82.56 282 GLU A N 1
ATOM 2274 C CA . GLU A 1 282 ? 10.216 17.972 -8.764 1.00 82.56 282 GLU A CA 1
ATOM 2275 C C . GLU A 1 282 ? 11.076 16.728 -8.509 1.00 82.56 282 GLU A C 1
ATOM 2277 O O . GLU A 1 282 ? 10.603 15.597 -8.375 1.00 82.56 282 GLU A O 1
ATOM 2282 N N . SER A 1 283 ? 12.383 16.959 -8.390 1.00 86.81 283 SER A N 1
ATOM 2283 C CA . SER A 1 283 ? 13.341 15.907 -8.062 1.00 86.81 283 SER A CA 1
ATOM 2284 C C . SER A 1 283 ? 13.170 15.407 -6.630 1.00 86.81 283 SER A C 1
ATOM 2286 O O . SER A 1 283 ? 13.213 16.189 -5.682 1.00 86.81 283 SER A O 1
ATOM 2288 N N . VAL A 1 284 ? 13.083 14.089 -6.457 1.00 84.62 284 VAL A N 1
ATOM 2289 C CA . VAL A 1 284 ? 12.893 13.459 -5.141 1.00 84.62 284 VAL A CA 1
ATOM 2290 C C . VAL A 1 284 ? 14.189 12.812 -4.659 1.00 84.62 284 VAL A C 1
ATOM 2292 O O . VAL A 1 284 ? 14.800 12.070 -5.430 1.00 84.62 284 VAL A O 1
ATOM 2295 N N . PRO A 1 285 ? 14.624 13.018 -3.403 1.00 84.12 285 PRO A N 1
ATOM 2296 C CA . PRO A 1 285 ? 15.777 12.317 -2.843 1.00 84.12 285 PRO A CA 1
ATOM 2297 C C . PRO A 1 285 ? 15.636 10.790 -2.923 1.00 84.12 285 PRO A C 1
ATOM 2299 O O . PRO A 1 285 ? 14.599 10.227 -2.573 1.00 84.12 285 PRO A O 1
ATOM 2302 N N . LYS A 1 286 ? 16.697 10.103 -3.353 1.00 87.19 286 LYS A N 1
ATOM 2303 C CA . LYS A 1 286 ? 16.762 8.639 -3.387 1.00 87.19 286 LYS A CA 1
ATOM 2304 C C . LYS A 1 286 ? 17.141 8.076 -2.028 1.00 87.19 286 LYS A C 1
ATOM 2306 O O . LYS A 1 286 ? 18.146 8.466 -1.440 1.00 87.19 286 LYS A O 1
ATOM 2311 N N . ASP A 1 287 ? 16.405 7.056 -1.605 1.00 84.19 287 ASP A N 1
ATOM 2312 C CA . ASP A 1 287 ? 16.876 6.124 -0.587 1.00 84.19 287 ASP A CA 1
ATOM 2313 C C . ASP A 1 287 ? 17.861 5.132 -1.232 1.00 84.19 287 ASP A C 1
ATOM 2315 O O . ASP A 1 287 ? 17.480 4.270 -2.029 1.00 84.19 287 ASP A O 1
ATOM 2319 N N . SER A 1 288 ? 19.150 5.273 -0.920 1.00 85.12 288 SER A N 1
ATOM 2320 C CA . SER A 1 288 ? 20.216 4.462 -1.518 1.00 85.12 288 SER A CA 1
ATOM 2321 C C . SER A 1 288 ? 20.132 2.979 -1.141 1.00 85.12 288 SER A C 1
ATOM 2323 O O . SER A 1 288 ? 20.473 2.116 -1.958 1.00 85.12 288 SER A O 1
ATOM 2325 N N . GLU A 1 289 ? 19.632 2.657 0.056 1.00 86.19 289 GLU A N 1
ATOM 2326 C CA . GLU A 1 289 ? 19.459 1.279 0.505 1.00 86.19 289 GLU A CA 1
ATOM 2327 C C . GLU A 1 289 ? 18.370 0.593 -0.324 1.00 86.19 289 GLU A C 1
ATOM 2329 O O . GLU A 1 289 ? 18.589 -0.497 -0.861 1.00 86.19 289 GLU A O 1
ATOM 2334 N N . ILE A 1 290 ? 17.223 1.250 -0.499 1.00 85.00 290 ILE A N 1
ATOM 2335 C CA . ILE A 1 290 ? 16.121 0.733 -1.317 1.00 85.00 290 ILE A CA 1
ATOM 2336 C C . ILE A 1 290 ? 16.528 0.668 -2.789 1.00 85.00 290 ILE A C 1
ATOM 2338 O O . ILE A 1 290 ? 16.324 -0.371 -3.421 1.00 85.00 290 ILE A O 1
ATOM 2342 N N . ALA A 1 291 ? 17.167 1.714 -3.324 1.00 88.69 291 ALA A N 1
ATOM 2343 C CA . ALA A 1 291 ? 17.637 1.750 -4.709 1.00 88.69 291 ALA A CA 1
ATOM 2344 C C . ALA A 1 291 ? 18.548 0.555 -5.036 1.00 88.69 291 ALA A C 1
ATOM 2346 O O . ALA A 1 291 ? 18.365 -0.112 -6.058 1.00 88.69 291 ALA A O 1
ATOM 2347 N N . SER A 1 292 ? 19.485 0.222 -4.140 1.00 89.12 292 SER A N 1
ATOM 2348 C CA . SER A 1 292 ? 20.403 -0.911 -4.326 1.00 89.12 292 SER A CA 1
ATOM 2349 C C . SER A 1 292 ? 19.674 -2.263 -4.426 1.00 89.12 292 SER A C 1
ATOM 2351 O O . SER A 1 292 ? 20.073 -3.144 -5.200 1.00 89.12 292 SER A O 1
ATOM 2353 N N . LYS A 1 293 ? 18.549 -2.409 -3.714 1.00 89.69 293 LYS A N 1
ATOM 2354 C CA . LYS A 1 293 ? 17.753 -3.642 -3.630 1.00 89.69 293 LYS A CA 1
ATOM 2355 C C . LYS A 1 293 ? 16.750 -3.814 -4.772 1.00 89.69 293 LYS A C 1
ATOM 2357 O O . LYS A 1 293 ? 16.266 -4.929 -4.956 1.00 89.69 293 LYS A O 1
ATOM 2362 N N . ILE A 1 294 ? 16.459 -2.775 -5.562 1.00 89.94 294 ILE A N 1
ATOM 2363 C CA . ILE A 1 294 ? 15.526 -2.873 -6.697 1.00 89.94 294 ILE A CA 1
ATOM 2364 C C . ILE A 1 294 ? 15.984 -3.940 -7.689 1.00 89.94 294 ILE A C 1
ATOM 2366 O O . ILE A 1 294 ? 17.140 -3.975 -8.104 1.00 89.94 294 ILE A O 1
ATOM 2370 N N . GLN A 1 295 ? 15.069 -4.819 -8.087 1.00 89.44 295 GLN A N 1
ATOM 2371 C CA . GLN A 1 295 ? 15.300 -5.822 -9.120 1.00 89.44 295 GLN A CA 1
ATOM 2372 C C . GLN A 1 295 ? 14.217 -5.690 -10.183 1.00 89.44 295 GLN A C 1
ATOM 2374 O O . GLN A 1 295 ? 13.032 -5.666 -9.857 1.00 89.44 295 GLN A O 1
ATOM 2379 N N . ILE A 1 296 ? 14.627 -5.663 -11.448 1.00 91.50 296 ILE A N 1
ATOM 2380 C CA . ILE A 1 296 ? 13.718 -5.769 -12.589 1.00 91.50 296 ILE A CA 1
ATOM 2381 C C . ILE A 1 296 ? 13.868 -7.182 -13.139 1.00 91.50 296 ILE A C 1
ATOM 2383 O O . ILE A 1 296 ? 14.988 -7.635 -13.387 1.00 91.50 296 ILE A O 1
ATOM 2387 N N . LYS A 1 297 ? 12.749 -7.897 -13.272 1.00 89.31 297 LYS A N 1
ATOM 2388 C CA . LYS A 1 297 ? 12.725 -9.288 -13.734 1.00 89.31 297 LYS A CA 1
ATOM 2389 C C . LYS A 1 297 ? 11.795 -9.432 -14.934 1.00 89.31 297 LYS A C 1
ATOM 2391 O O . LYS A 1 297 ? 10.646 -9.837 -14.746 1.00 89.31 297 LYS A O 1
ATOM 2396 N N . PRO A 1 298 ? 12.239 -9.072 -16.151 1.00 84.75 298 PRO A N 1
ATOM 2397 C CA . PRO A 1 298 ? 11.380 -9.180 -17.319 1.00 84.75 298 PRO A CA 1
ATOM 2398 C C . PRO A 1 298 ? 11.013 -10.646 -17.572 1.00 84.75 298 PRO A C 1
ATOM 2400 O O . PRO A 1 298 ? 11.798 -11.565 -17.317 1.00 84.75 298 PRO A O 1
ATOM 2403 N N . LYS A 1 299 ? 9.797 -10.854 -18.081 1.00 85.00 299 LYS A N 1
ATOM 2404 C CA . LYS A 1 299 ? 9.287 -12.168 -18.469 1.00 85.00 299 LYS A CA 1
ATOM 2405 C C . LYS A 1 299 ? 9.178 -12.241 -19.987 1.00 85.00 299 LYS A C 1
ATOM 2407 O O . LYS A 1 299 ? 8.347 -11.567 -20.584 1.00 85.00 299 LYS A O 1
ATOM 2412 N N . LEU A 1 300 ? 9.982 -13.100 -20.599 1.00 81.19 300 LEU A N 1
ATOM 2413 C CA . LEU A 1 300 ? 9.928 -13.397 -22.026 1.00 81.19 300 LEU A CA 1
ATOM 2414 C C . LEU A 1 300 ? 8.950 -14.548 -22.244 1.00 81.19 300 LEU A C 1
ATOM 2416 O O . LEU A 1 300 ? 9.100 -15.607 -21.633 1.00 81.19 300 LEU A O 1
ATOM 2420 N N . LYS A 1 301 ? 7.934 -14.348 -23.085 1.00 84.00 301 LYS A N 1
ATOM 2421 C CA . LYS A 1 301 ? 6.922 -15.363 -23.404 1.00 84.00 301 LYS A CA 1
ATOM 2422 C C . LYS A 1 301 ? 7.024 -15.741 -24.876 1.00 84.00 301 LYS A C 1
ATOM 2424 O O . LYS A 1 301 ? 6.952 -14.877 -25.743 1.00 84.00 301 LYS A O 1
ATOM 2429 N N . PHE A 1 302 ? 7.141 -17.033 -25.144 1.00 82.25 302 PHE A N 1
ATOM 2430 C CA . PHE A 1 302 ? 7.150 -17.584 -26.493 1.00 82.25 302 PHE A CA 1
ATOM 2431 C C . PHE A 1 302 ? 5.727 -17.969 -26.906 1.00 82.25 302 PHE A C 1
ATOM 2433 O O . PHE A 1 302 ? 4.891 -18.325 -26.069 1.00 82.25 302 PHE A O 1
ATOM 2440 N N . ASN A 1 303 ? 5.448 -17.936 -28.210 1.00 83.12 303 ASN A N 1
ATOM 2441 C CA . ASN A 1 303 ? 4.161 -18.363 -28.773 1.00 83.12 303 ASN A CA 1
ATOM 2442 C C . ASN A 1 303 ? 3.847 -19.849 -28.504 1.00 83.12 303 ASN A C 1
ATOM 2444 O O . ASN A 1 303 ? 2.684 -20.233 -28.483 1.00 83.12 303 ASN A O 1
ATOM 2448 N N . SER A 1 304 ? 4.870 -20.660 -28.229 1.00 82.12 304 SER A N 1
ATOM 2449 C CA . SER A 1 304 ? 4.762 -22.060 -27.809 1.00 82.12 304 SER A CA 1
ATOM 2450 C C . SER A 1 304 ? 4.250 -22.250 -26.375 1.00 82.12 304 SER A C 1
ATOM 2452 O O . SER A 1 304 ? 4.076 -23.381 -25.933 1.00 82.12 304 SER A O 1
ATOM 2454 N N . GLY A 1 305 ? 4.031 -21.167 -25.621 1.00 83.50 305 GLY A N 1
ATOM 2455 C CA . GLY A 1 305 ? 3.597 -21.215 -24.223 1.00 83.50 305 GLY A CA 1
ATOM 2456 C C . GLY A 1 305 ? 4.740 -21.315 -23.208 1.00 83.50 305 GLY A C 1
ATOM 2457 O O . GLY A 1 305 ? 4.493 -21.207 -22.008 1.00 83.50 305 GLY A O 1
ATOM 2458 N N . ILE A 1 306 ? 5.988 -21.452 -23.665 1.00 85.69 306 ILE A N 1
ATOM 2459 C CA . ILE A 1 306 ? 7.182 -21.397 -22.809 1.00 85.69 306 ILE A CA 1
ATOM 2460 C C . ILE A 1 306 ? 7.394 -19.955 -22.327 1.00 85.69 306 ILE A C 1
ATOM 2462 O O . ILE A 1 306 ? 7.112 -18.997 -23.050 1.00 85.69 306 ILE A O 1
ATOM 2466 N N . SER A 1 307 ? 7.908 -19.778 -21.108 1.00 85.62 307 SER A N 1
ATOM 2467 C CA . SER A 1 307 ? 8.336 -18.465 -20.622 1.00 85.62 307 SER A CA 1
ATOM 2468 C C . SER A 1 307 ? 9.626 -18.527 -19.820 1.00 85.62 307 SER A C 1
ATOM 2470 O O . SER A 1 307 ? 9.845 -19.491 -19.092 1.00 85.62 307 SER A O 1
ATOM 2472 N N . ILE A 1 308 ? 10.426 -17.469 -19.912 1.00 83.75 308 ILE A N 1
ATOM 2473 C CA . ILE A 1 308 ? 11.683 -17.295 -19.180 1.00 83.75 308 ILE A CA 1
ATOM 2474 C C . ILE A 1 308 ? 11.587 -16.006 -18.374 1.00 83.75 308 ILE A C 1
ATOM 2476 O O . ILE A 1 308 ? 11.062 -15.005 -18.857 1.00 83.75 308 ILE A O 1
ATOM 2480 N N . SER A 1 309 ? 12.107 -16.020 -17.153 1.00 85.44 309 SER A N 1
ATOM 2481 C CA . SER A 1 309 ? 12.235 -14.834 -16.309 1.00 85.44 309 SER A CA 1
ATOM 2482 C C . SER A 1 309 ? 13.544 -14.890 -15.537 1.00 85.44 309 SER A C 1
ATOM 2484 O O . SER A 1 309 ? 13.929 -15.961 -15.074 1.00 85.44 309 SER A O 1
ATOM 2486 N N . GLY A 1 310 ? 14.190 -13.746 -15.353 1.00 84.12 310 GLY A N 1
ATOM 2487 C CA . GLY A 1 310 ? 15.487 -13.628 -14.685 1.00 84.12 310 GLY A CA 1
ATOM 2488 C C . GLY A 1 310 ? 15.786 -12.174 -14.345 1.00 84.12 310 GLY A C 1
ATOM 2489 O O . GLY A 1 310 ? 14.995 -11.301 -14.689 1.00 84.12 310 GLY A O 1
ATOM 2490 N N . ASN A 1 311 ? 16.888 -11.899 -13.646 1.00 87.06 311 ASN A N 1
ATOM 2491 C CA . ASN A 1 311 ? 17.298 -10.520 -13.376 1.00 87.06 311 ASN A CA 1
ATOM 2492 C C . ASN A 1 311 ? 17.652 -9.819 -14.695 1.00 87.06 311 ASN A C 1
ATOM 2494 O O . ASN A 1 311 ? 18.314 -10.415 -15.543 1.00 87.06 311 ASN A O 1
ATOM 2498 N N . ILE A 1 312 ? 17.239 -8.560 -14.866 1.00 86.88 312 ILE A N 1
ATOM 2499 C CA . ILE A 1 312 ? 17.535 -7.789 -16.077 1.00 86.88 312 ILE A CA 1
ATOM 2500 C C . ILE A 1 312 ? 19.037 -7.732 -16.367 1.00 86.88 312 ILE A C 1
ATOM 2502 O O . ILE A 1 312 ? 19.399 -7.851 -17.525 1.00 86.88 312 ILE A O 1
ATOM 2506 N N . ASN A 1 313 ? 19.899 -7.639 -15.347 1.00 83.25 313 ASN A N 1
ATOM 2507 C CA . ASN A 1 313 ? 21.353 -7.632 -15.539 1.00 83.25 313 ASN A CA 1
ATOM 2508 C C . ASN A 1 313 ? 21.861 -8.947 -16.138 1.00 83.25 313 ASN A C 1
ATOM 2510 O O . ASN A 1 313 ? 22.762 -8.938 -16.969 1.00 83.25 313 ASN A O 1
ATOM 2514 N N . ASP A 1 314 ? 21.275 -10.075 -15.738 1.00 81.56 314 ASP A N 1
ATOM 2515 C CA . ASP A 1 314 ? 21.660 -11.381 -16.271 1.00 81.56 314 ASP A CA 1
ATOM 2516 C C . ASP A 1 314 ? 21.144 -11.530 -17.705 1.00 81.56 314 ASP A C 1
ATOM 2518 O O . ASP A 1 314 ? 21.868 -11.986 -18.586 1.00 81.56 314 ASP A O 1
ATOM 2522 N N . ILE A 1 315 ? 19.914 -11.074 -17.956 1.00 77.19 315 ILE A N 1
ATOM 2523 C CA . ILE A 1 315 ? 19.266 -11.126 -19.270 1.00 77.19 315 ILE A CA 1
ATOM 2524 C C . ILE A 1 315 ? 19.935 -10.189 -20.285 1.00 77.19 315 ILE A C 1
ATOM 2526 O O . ILE A 1 315 ? 20.038 -10.550 -21.453 1.00 77.19 315 ILE A O 1
ATOM 2530 N N . SER A 1 316 ? 20.378 -9.002 -19.865 1.00 72.56 316 SER A N 1
ATOM 2531 C CA . SER A 1 316 ? 21.044 -8.019 -20.731 1.00 72.56 316 SER A CA 1
ATOM 2532 C C . SER A 1 316 ? 22.535 -8.299 -20.928 1.00 72.56 316 SER A C 1
ATOM 2534 O O . SER A 1 316 ? 23.161 -7.721 -21.815 1.00 72.56 316 SER A O 1
ATOM 2536 N N . SER A 1 317 ? 23.114 -9.188 -20.120 1.00 71.12 317 SER A N 1
ATOM 2537 C CA . SER A 1 317 ? 24.501 -9.623 -20.266 1.00 71.12 317 SER A CA 1
ATOM 2538 C C . SER A 1 317 ? 24.678 -10.697 -21.348 1.00 71.12 317 SER A C 1
ATOM 2540 O O . SER A 1 317 ? 23.729 -11.327 -21.809 1.00 71.12 317 SER A O 1
ATOM 2542 N N . ASN A 1 318 ? 25.936 -11.022 -21.661 1.00 67.25 318 ASN A N 1
ATOM 2543 C CA . ASN A 1 318 ? 26.305 -12.157 -22.520 1.00 67.25 318 ASN A CA 1
ATOM 2544 C C . ASN A 1 318 ? 25.949 -13.542 -21.923 1.00 67.25 318 ASN A C 1
ATOM 2546 O O . ASN A 1 318 ? 26.405 -14.565 -22.442 1.00 67.25 318 ASN A O 1
ATOM 2550 N N . LEU A 1 319 ? 25.207 -13.603 -20.810 1.00 70.88 319 LEU A N 1
ATOM 2551 C CA . LEU A 1 319 ? 24.719 -14.853 -20.229 1.00 70.88 319 LEU A CA 1
ATOM 2552 C C . LEU A 1 319 ? 23.539 -15.428 -21.005 1.00 70.88 319 LEU A C 1
ATOM 2554 O O . LEU A 1 319 ? 23.361 -16.644 -20.991 1.00 70.88 319 LEU A O 1
ATOM 2558 N N . ILE A 1 320 ? 22.760 -14.597 -21.699 1.00 75.06 320 ILE A N 1
ATOM 2559 C CA . ILE A 1 320 ? 21.641 -15.054 -22.518 1.00 75.06 320 ILE A CA 1
ATOM 2560 C C . ILE A 1 320 ? 21.794 -14.492 -23.926 1.00 75.06 320 ILE A C 1
ATOM 2562 O O . ILE A 1 320 ? 21.898 -13.289 -24.126 1.00 75.06 320 ILE A O 1
ATOM 2566 N N . SER A 1 321 ? 21.779 -15.374 -24.924 1.00 76.12 321 SER A N 1
ATOM 2567 C CA . SER A 1 321 ? 21.661 -14.973 -26.327 1.00 76.12 321 SER A CA 1
ATOM 2568 C C . SER A 1 321 ? 20.382 -15.545 -26.913 1.00 76.12 321 SER A C 1
ATOM 2570 O O . SER A 1 321 ? 20.085 -16.732 -26.758 1.00 76.12 321 SER A O 1
ATOM 2572 N N . ILE A 1 322 ? 19.617 -14.676 -27.563 1.00 77.69 322 ILE A N 1
ATOM 2573 C CA . ILE A 1 322 ? 18.370 -15.021 -28.235 1.00 77.69 322 ILE A CA 1
ATOM 2574 C C . ILE A 1 322 ? 18.570 -14.689 -29.705 1.00 77.69 322 ILE A C 1
ATOM 2576 O O . ILE A 1 322 ? 18.958 -13.577 -30.052 1.00 77.69 322 ILE A O 1
ATOM 2580 N N . SER A 1 323 ? 18.334 -15.673 -30.561 1.00 80.31 323 SER A N 1
ATOM 2581 C CA . SER A 1 323 ? 18.363 -15.510 -32.012 1.00 80.31 323 SER A CA 1
ATOM 2582 C C . SER A 1 323 ? 17.115 -16.143 -32.602 1.00 80.31 323 SER A C 1
ATOM 2584 O O . SER A 1 323 ? 16.631 -17.160 -32.101 1.00 80.31 323 SER A O 1
ATOM 2586 N N . LYS A 1 324 ? 16.576 -15.521 -33.644 1.00 79.94 324 LYS A N 1
ATOM 2587 C CA . LYS A 1 324 ? 15.403 -16.008 -34.360 1.00 79.94 324 LYS A CA 1
ATOM 2588 C C . LYS A 1 324 ? 15.818 -16.326 -35.789 1.00 79.94 324 LYS A C 1
ATOM 2590 O O . LYS A 1 324 ? 16.368 -15.458 -36.457 1.00 79.94 324 LYS A O 1
ATOM 2595 N N . ASP A 1 325 ? 15.545 -17.550 -36.213 1.00 82.75 325 ASP A N 1
ATOM 2596 C CA . ASP A 1 325 ? 15.740 -18.020 -37.581 1.00 82.75 325 ASP A CA 1
ATOM 2597 C C . ASP A 1 325 ? 14.431 -18.675 -38.040 1.00 82.75 325 ASP A C 1
ATOM 2599 O O . ASP A 1 325 ? 13.934 -19.599 -37.390 1.00 82.75 325 ASP A O 1
ATOM 2603 N N . ASP A 1 326 ? 13.805 -18.118 -39.076 1.00 83.19 326 ASP A N 1
ATOM 2604 C CA . ASP A 1 326 ? 12.445 -18.445 -39.520 1.00 83.19 326 ASP A CA 1
ATOM 2605 C C . ASP A 1 326 ? 11.412 -18.536 -38.366 1.00 83.19 326 ASP A C 1
ATOM 2607 O O . ASP A 1 326 ? 11.033 -17.535 -37.741 1.00 83.19 326 ASP A O 1
ATOM 2611 N N . CYS A 1 327 ? 10.929 -19.754 -38.088 1.00 81.19 327 CYS A N 1
ATOM 2612 C CA . CYS A 1 327 ? 9.949 -20.085 -37.051 1.00 81.19 327 CYS A CA 1
ATOM 2613 C C . CYS A 1 327 ? 10.586 -20.623 -35.758 1.00 81.19 327 CYS A C 1
ATOM 2615 O O . CYS A 1 327 ? 9.863 -21.053 -34.859 1.00 81.19 327 CYS A O 1
ATOM 2617 N N . ILE A 1 328 ? 11.916 -20.621 -35.652 1.00 81.50 328 ILE A N 1
ATOM 2618 C CA . ILE A 1 328 ? 12.655 -21.169 -34.515 1.00 81.50 328 ILE A CA 1
ATOM 2619 C C . ILE A 1 328 ? 13.319 -20.026 -33.750 1.00 81.50 328 ILE A C 1
ATOM 2621 O O . ILE A 1 328 ? 14.058 -19.212 -34.299 1.00 81.50 328 ILE A O 1
ATOM 2625 N N . THR A 1 329 ? 13.080 -19.974 -32.440 1.00 84.81 329 THR A N 1
ATOM 2626 C CA . THR A 1 329 ? 13.848 -19.113 -31.538 1.00 84.81 329 THR A CA 1
ATOM 2627 C C . THR A 1 329 ? 14.866 -19.958 -30.790 1.00 84.81 329 THR A C 1
ATOM 2629 O O . THR A 1 329 ? 14.502 -20.838 -30.012 1.00 84.81 329 THR A O 1
ATOM 2632 N N . THR A 1 330 ? 16.148 -19.687 -31.025 1.00 84.69 330 THR A N 1
ATOM 2633 C CA . THR A 1 330 ? 17.254 -20.320 -30.310 1.00 84.69 330 THR A CA 1
ATOM 2634 C C . THR A 1 330 ? 17.645 -19.451 -29.127 1.00 84.69 330 THR A C 1
ATOM 2636 O O . THR A 1 330 ? 18.107 -18.321 -29.295 1.00 84.69 330 THR A O 1
ATOM 2639 N N . LEU A 1 331 ? 17.492 -20.015 -27.932 1.00 83.31 331 LEU A N 1
ATOM 2640 C CA . LEU A 1 331 ? 17.982 -19.463 -26.679 1.00 83.31 331 LEU A CA 1
ATOM 2641 C C . LEU A 1 331 ? 19.255 -20.208 -26.275 1.00 83.31 331 LEU A C 1
ATOM 2643 O O . LEU A 1 331 ? 19.237 -21.433 -26.151 1.00 83.31 331 LEU A O 1
ATOM 2647 N N . LYS A 1 332 ? 20.339 -19.481 -26.009 1.00 84.75 332 LYS A N 1
ATOM 2648 C CA . LYS A 1 332 ? 21.525 -20.041 -25.350 1.00 84.75 332 LYS A CA 1
ATOM 2649 C C . LYS A 1 332 ? 21.719 -19.341 -24.019 1.00 84.75 332 LYS A C 1
ATOM 2651 O O . LYS A 1 332 ? 21.801 -18.115 -23.988 1.00 84.75 332 LYS A O 1
ATOM 2656 N N . ILE A 1 333 ? 21.808 -20.131 -22.955 1.00 83.94 333 ILE A N 1
ATOM 2657 C CA . ILE A 1 333 ? 22.102 -19.665 -21.602 1.00 83.94 333 ILE A CA 1
ATOM 2658 C C . ILE A 1 333 ? 23.504 -20.150 -21.243 1.00 83.94 333 ILE A C 1
ATOM 2660 O O . ILE A 1 333 ? 23.819 -21.328 -21.413 1.00 83.94 333 ILE A O 1
ATOM 2664 N N . ARG A 1 334 ? 24.352 -19.247 -20.763 1.00 82.81 334 ARG A N 1
ATOM 2665 C CA . ARG A 1 334 ? 25.681 -19.569 -20.253 1.00 82.81 334 ARG A CA 1
ATOM 2666 C C . ARG A 1 334 ? 25.581 -19.896 -18.765 1.00 82.81 334 ARG A C 1
ATOM 2668 O O . ARG A 1 334 ? 25.408 -18.994 -17.953 1.00 82.81 334 ARG A O 1
ATOM 2675 N N . GLY A 1 335 ? 25.721 -21.168 -18.421 1.00 81.31 335 GLY A N 1
ATOM 2676 C CA . GLY A 1 335 ? 25.711 -21.647 -17.040 1.00 81.31 335 GLY A CA 1
ATOM 2677 C C . GLY A 1 335 ? 25.479 -23.153 -16.971 1.00 81.31 335 GLY A C 1
ATOM 2678 O O . GLY A 1 335 ? 25.152 -23.774 -17.984 1.00 81.31 335 GLY A O 1
ATOM 2679 N N . ASP A 1 336 ? 25.647 -23.717 -15.779 1.00 82.50 336 ASP A N 1
ATOM 2680 C CA . ASP A 1 336 ? 25.356 -25.122 -15.499 1.00 82.50 336 ASP A CA 1
ATOM 2681 C C . ASP A 1 336 ? 23.907 -25.294 -15.023 1.00 82.50 336 ASP A C 1
ATOM 2683 O O . ASP A 1 336 ? 23.304 -24.387 -14.446 1.00 82.50 336 ASP A O 1
ATOM 2687 N N . ILE A 1 337 ? 23.328 -26.467 -15.285 1.00 82.12 337 ILE A N 1
ATOM 2688 C CA . ILE A 1 337 ? 21.981 -26.807 -14.818 1.00 82.12 337 ILE A CA 1
ATOM 2689 C C . ILE A 1 337 ? 22.088 -27.339 -13.392 1.00 82.12 337 ILE A C 1
ATOM 2691 O O . ILE A 1 337 ? 22.667 -28.401 -13.163 1.00 82.12 337 ILE A O 1
ATOM 2695 N N . GLU A 1 338 ? 21.467 -26.641 -12.448 1.00 83.00 338 GLU A N 1
ATOM 2696 C CA . GLU A 1 338 ? 21.327 -27.102 -11.069 1.00 83.00 338 GLU A CA 1
ATOM 2697 C C . GLU A 1 338 ? 19.892 -27.561 -10.796 1.00 83.00 338 GLU A C 1
ATOM 2699 O O . GLU A 1 338 ? 18.917 -26.927 -11.207 1.00 83.00 338 GLU A O 1
ATOM 2704 N N . VAL A 1 339 ? 19.750 -28.677 -10.078 1.00 77.75 339 VAL A N 1
ATOM 2705 C CA . VAL A 1 339 ? 18.448 -29.137 -9.587 1.00 77.75 339 VAL A CA 1
ATOM 2706 C C . VAL A 1 339 ? 18.154 -28.401 -8.285 1.00 77.75 339 VAL A C 1
ATOM 2708 O O . VAL A 1 339 ? 18.855 -28.600 -7.291 1.00 77.75 339 VAL A O 1
ATOM 2711 N N . LEU A 1 340 ? 17.118 -27.560 -8.289 1.00 70.75 340 LEU A N 1
ATOM 2712 C CA . LEU A 1 340 ? 16.599 -26.953 -7.064 1.00 70.75 340 LEU A CA 1
ATOM 2713 C C . LEU A 1 340 ? 16.134 -28.071 -6.120 1.00 70.75 340 LEU A C 1
ATOM 2715 O O . LEU A 1 340 ? 15.331 -28.916 -6.516 1.00 70.75 340 LEU A O 1
ATOM 2719 N N . LYS A 1 341 ? 16.688 -28.091 -4.905 1.00 51.56 341 LYS A N 1
ATOM 2720 C CA . LYS A 1 341 ? 16.305 -29.029 -3.842 1.00 51.56 341 LYS A CA 1
ATOM 2721 C C . LYS A 1 341 ? 15.058 -28.576 -3.104 1.00 51.56 341 LYS A C 1
ATOM 2723 O O . LYS A 1 341 ? 14.929 -27.350 -2.887 1.00 51.56 341 LYS A O 1
#